Protein AF-A0A8B6GCN6-F1 (afdb_monomer_lite)

Secondary structure (DSSP, 8-state):
-PPPPPHHHHHHHHHHHHIIIIIHHHHHHHHHHHHS-HHHHHHHHHHHHTTTHHHHHS-HHHHHHHTTHHHHGGGG--HHHHHHHHHHHT-SPPPTT-TTSPPPTT--SHHHHHHHHHHHHHHHHT-SSS---HHHHHHHHHHHHHHHHHHHHHH--TTT-HHHHHHHHHH-HHHHHHHHHHHHHHHHHTT---EEE-STTEEEEESSSEEEEE---SSS-----PPP----SS-HHHHHHHHT-

Structure (mmCIF, N/CA/C/O backbone):
data_AF-A0A8B6GCN6-F1
#
_entry.id   AF-A0A8B6GCN6-F1
#
loop_
_atom_site.group_PDB
_atom_site.id
_atom_site.type_symbol
_atom_site.label_atom_id
_atom_site.label_alt_id
_atom_site.label_comp_id
_atom_site.label_asym_id
_atom_site.label_entity_id
_atom_site.label_seq_id
_atom_site.pdbx_PDB_ins_code
_atom_site.Cartn_x
_atom_site.Cartn_y
_atom_site.Cartn_z
_atom_site.occupancy
_atom_site.B_iso_or_equiv
_atom_site.auth_seq_id
_atom_site.auth_comp_id
_atom_site.auth_asym_id
_atom_site.auth_atom_id
_atom_site.pdbx_PDB_model_num
ATOM 1 N N . MET A 1 1 ? 21.445 -24.155 -20.637 1.00 28.67 1 MET A N 1
ATOM 2 C CA . MET A 1 1 ? 21.433 -22.849 -21.327 1.00 28.67 1 MET A CA 1
ATOM 3 C C . MET A 1 1 ? 21.026 -21.795 -20.312 1.00 28.67 1 MET A C 1
ATOM 5 O O . MET A 1 1 ? 19.888 -21.822 -19.859 1.00 28.67 1 MET A O 1
ATOM 9 N N . ALA A 1 2 ? 21.964 -20.959 -19.870 1.00 28.55 2 ALA A N 1
ATOM 10 C CA . ALA A 1 2 ? 21.659 -19.817 -19.014 1.00 28.55 2 ALA A CA 1
ATOM 11 C C . ALA A 1 2 ? 21.097 -18.701 -19.906 1.00 28.55 2 ALA A C 1
ATOM 13 O O . ALA A 1 2 ? 21.747 -18.312 -20.872 1.00 28.55 2 ALA A O 1
ATOM 14 N N . SER A 1 3 ? 19.867 -18.241 -19.653 1.00 33.06 3 SER A N 1
ATOM 15 C CA . SER A 1 3 ? 19.330 -17.088 -20.379 1.00 33.06 3 SER A CA 1
ATOM 16 C C . SER A 1 3 ? 20.019 -15.831 -19.856 1.00 33.06 3 SER A C 1
ATOM 18 O O . SER A 1 3 ? 19.882 -15.504 -18.672 1.00 33.06 3 SER A O 1
ATOM 20 N N . VAL A 1 4 ? 20.745 -15.142 -20.735 1.00 35.03 4 VAL A N 1
ATOM 21 C CA . VAL A 1 4 ? 21.263 -13.799 -20.470 1.00 35.03 4 VAL A CA 1
ATOM 22 C C . VAL A 1 4 ? 20.093 -12.901 -20.083 1.00 35.03 4 VAL A C 1
ATOM 24 O O . VAL A 1 4 ? 19.004 -12.967 -20.649 1.00 35.03 4 VAL A O 1
ATOM 27 N N . VAL A 1 5 ? 20.320 -12.109 -19.053 1.00 42.41 5 VAL A N 1
ATOM 28 C CA . VAL A 1 5 ? 19.309 -11.338 -18.343 1.00 42.41 5 VAL A CA 1
ATOM 29 C C . VAL A 1 5 ? 19.420 -9.919 -18.839 1.00 42.41 5 VAL A C 1
ATOM 31 O O . VAL A 1 5 ? 20.492 -9.326 -18.720 1.00 42.41 5 VAL A O 1
ATOM 34 N N . SER A 1 6 ? 18.347 -9.369 -19.399 1.00 54.16 6 SER A N 1
ATOM 35 C CA . SER A 1 6 ? 18.381 -7.972 -19.816 1.00 54.16 6 SER A CA 1
ATOM 36 C C . SER A 1 6 ? 18.339 -7.066 -18.581 1.00 54.16 6 SER A C 1
ATOM 38 O O . SER A 1 6 ? 17.652 -7.349 -17.596 1.00 54.16 6 SER A O 1
ATOM 40 N N . GLY A 1 7 ? 19.072 -5.951 -18.622 1.00 61.91 7 GLY A N 1
ATOM 41 C CA . GLY A 1 7 ? 19.030 -4.944 -17.554 1.00 61.91 7 GLY A CA 1
ATOM 42 C C . GLY A 1 7 ? 17.628 -4.359 -17.328 1.00 61.91 7 GLY A C 1
ATOM 43 O O . GLY A 1 7 ? 17.344 -3.837 -16.253 1.00 61.91 7 GLY A O 1
ATOM 44 N N . ASP A 1 8 ? 16.734 -4.489 -18.308 1.00 67.25 8 ASP A N 1
ATOM 45 C CA . ASP A 1 8 ? 15.376 -3.947 -18.260 1.00 67.25 8 ASP A CA 1
ATOM 46 C C . ASP A 1 8 ? 14.428 -4.760 -17.365 1.00 67.25 8 ASP A C 1
ATOM 48 O O . ASP A 1 8 ? 13.596 -4.171 -16.668 1.00 67.25 8 ASP A O 1
ATOM 52 N N . GLU A 1 9 ? 14.602 -6.084 -17.284 1.00 69.31 9 GLU A N 1
ATOM 53 C CA . GLU A 1 9 ? 13.807 -6.931 -16.381 1.00 69.31 9 GLU A CA 1
ATOM 54 C C . GLU A 1 9 ? 14.100 -6.637 -14.903 1.00 69.31 9 GLU A C 1
ATOM 56 O O . GLU A 1 9 ? 13.206 -6.691 -14.051 1.00 69.31 9 GLU A O 1
ATOM 61 N N . PHE A 1 10 ? 15.360 -6.318 -14.594 1.00 70.56 10 PHE A N 1
ATOM 62 C CA . PHE A 1 10 ? 15.793 -5.928 -13.253 1.00 70.56 10 PHE A CA 1
ATOM 63 C C . PHE A 1 10 ? 15.237 -4.550 -12.873 1.00 70.56 10 PHE A C 1
ATOM 65 O O . PHE A 1 10 ? 14.605 -4.400 -11.828 1.00 70.56 10 PHE A O 1
ATOM 72 N N . LYS A 1 11 ? 15.370 -3.564 -13.766 1.00 76.12 11 LYS A N 1
ATOM 73 C CA . LYS A 1 11 ? 14.775 -2.225 -13.601 1.00 76.12 11 LYS A CA 1
ATOM 74 C C . LYS A 1 11 ? 13.264 -2.281 -13.372 1.00 76.12 11 LYS A C 1
ATOM 76 O O . LYS A 1 11 ? 12.727 -1.559 -12.529 1.00 76.12 11 LYS A O 1
ATOM 81 N N . GLY A 1 12 ? 12.571 -3.179 -14.076 1.00 81.19 12 GLY A N 1
ATOM 82 C CA . GLY A 1 12 ? 11.148 -3.440 -13.859 1.00 81.19 12 GLY A CA 1
ATOM 83 C C . GLY A 1 12 ? 10.836 -3.872 -12.424 1.00 81.19 12 GLY A C 1
ATOM 84 O O . GLY A 1 12 ? 9.891 -3.360 -11.824 1.00 81.19 12 GLY A O 1
ATOM 85 N N . HIS A 1 13 ? 11.647 -4.764 -11.851 1.00 81.75 13 HIS A N 1
ATOM 86 C CA . HIS A 1 13 ? 11.482 -5.234 -10.471 1.00 81.75 13 HIS A CA 1
ATOM 87 C C . HIS A 1 13 ? 11.775 -4.145 -9.429 1.00 81.75 13 HIS A C 1
ATOM 89 O O . HIS A 1 13 ? 10.997 -4.001 -8.484 1.00 81.75 13 HIS A O 1
ATOM 95 N N . VAL A 1 14 ? 12.819 -3.329 -9.628 1.00 82.75 14 VAL A N 1
ATOM 96 C CA . VAL A 1 14 ? 13.116 -2.171 -8.758 1.00 82.75 14 VAL A CA 1
ATOM 97 C C . VAL A 1 14 ? 11.926 -1.214 -8.732 1.00 82.75 14 VAL A C 1
ATOM 99 O O . VAL A 1 14 ? 11.424 -0.855 -7.669 1.00 82.75 14 VAL A O 1
ATOM 102 N N . SER A 1 15 ? 11.415 -0.874 -9.914 1.00 88.25 15 SER A N 1
ATOM 103 C CA . SER A 1 15 ? 10.265 0.019 -10.065 1.00 88.25 15 SER A CA 1
ATOM 104 C C . SER A 1 15 ? 9.022 -0.535 -9.361 1.00 88.25 15 SER A C 1
ATOM 106 O O . SER A 1 15 ? 8.327 0.186 -8.651 1.00 88.25 15 SER A O 1
ATOM 108 N N . ALA A 1 16 ? 8.746 -1.833 -9.515 1.00 89.56 16 ALA A N 1
ATOM 109 C CA . ALA A 1 16 ? 7.627 -2.478 -8.833 1.00 89.56 16 ALA A CA 1
ATOM 110 C C . ALA A 1 16 ? 7.805 -2.519 -7.304 1.00 89.56 16 ALA A C 1
ATOM 112 O O . ALA A 1 16 ? 6.833 -2.361 -6.567 1.00 89.56 16 ALA A O 1
ATOM 113 N N . SER A 1 17 ? 9.041 -2.671 -6.823 1.00 86.06 17 SER A N 1
ATOM 114 C CA . SER A 1 17 ? 9.368 -2.647 -5.393 1.00 86.06 17 SER A CA 1
ATOM 115 C C . SER A 1 17 ? 9.062 -1.290 -4.763 1.00 86.06 17 SER A C 1
ATOM 117 O O . SER A 1 17 ? 8.409 -1.247 -3.724 1.00 86.06 17 SER A O 1
ATOM 119 N N . ILE A 1 18 ? 9.411 -0.188 -5.434 1.00 87.75 18 ILE A N 1
ATOM 120 C CA . ILE A 1 18 ? 9.052 1.173 -4.997 1.00 87.75 18 ILE A CA 1
ATOM 121 C C . ILE A 1 18 ? 7.531 1.308 -4.829 1.00 87.75 18 ILE A C 1
ATOM 123 O O . ILE A 1 18 ? 7.039 1.828 -3.826 1.00 87.75 18 ILE A O 1
ATOM 127 N N . VAL A 1 19 ? 6.757 0.797 -5.791 1.00 92.69 19 VAL A N 1
ATOM 128 C CA . VAL A 1 19 ? 5.290 0.854 -5.726 1.00 92.69 19 VAL A CA 1
ATOM 129 C C . VAL A 1 19 ? 4.759 0.110 -4.496 1.00 92.69 19 VAL A C 1
ATOM 131 O O . VAL A 1 19 ? 3.956 0.670 -3.752 1.00 92.69 19 VAL A O 1
ATOM 134 N N . VAL A 1 20 ? 5.201 -1.129 -4.253 1.00 90.25 20 VAL A N 1
ATOM 135 C CA . VAL A 1 20 ? 4.649 -1.950 -3.157 1.00 90.25 20 VAL A CA 1
ATOM 136 C C . VAL A 1 20 ? 5.191 -1.585 -1.773 1.00 90.25 20 VAL A C 1
ATOM 138 O O . VAL A 1 20 ? 4.497 -1.828 -0.787 1.00 90.25 20 VAL A O 1
ATOM 141 N N . LEU A 1 21 ? 6.407 -1.039 -1.682 1.00 84.75 21 LEU A N 1
ATOM 142 C CA . LEU A 1 21 ? 7.065 -0.715 -0.412 1.00 84.75 21 LEU A CA 1
ATOM 143 C C . LEU A 1 21 ? 6.851 0.729 0.034 1.00 84.75 21 LEU A C 1
ATOM 145 O O . LEU A 1 21 ? 6.838 0.966 1.238 1.00 84.75 21 LEU A O 1
ATOM 149 N N . ASP A 1 22 ? 6.646 1.666 -0.895 1.00 86.00 22 ASP A N 1
ATOM 150 C CA . ASP A 1 22 ? 6.464 3.081 -0.559 1.00 86.00 22 ASP A CA 1
ATOM 151 C C . ASP A 1 22 ? 5.056 3.570 -0.885 1.00 86.00 22 ASP A C 1
ATOM 153 O O . ASP A 1 22 ? 4.349 4.069 -0.006 1.00 86.00 22 ASP A O 1
ATOM 157 N N . ILE A 1 23 ? 4.619 3.403 -2.137 1.00 92.88 23 ILE A N 1
ATOM 158 C CA . ILE A 1 23 ? 3.380 4.031 -2.615 1.00 92.88 23 ILE A CA 1
ATOM 159 C C . ILE A 1 23 ? 2.144 3.335 -2.031 1.00 92.88 23 ILE A C 1
ATOM 161 O O . ILE A 1 23 ? 1.248 4.001 -1.523 1.00 92.88 23 ILE A O 1
ATOM 165 N N . TYR A 1 24 ? 2.076 2.004 -2.047 1.00 94.75 24 TYR A N 1
ATOM 166 C CA . TYR A 1 24 ? 0.918 1.270 -1.521 1.00 94.75 24 TYR A CA 1
ATOM 167 C C . TYR A 1 24 ? 0.665 1.465 -0.022 1.00 94.75 24 TYR A C 1
ATOM 169 O O . TYR A 1 24 ? -0.485 1.739 0.333 1.00 94.75 24 TYR A O 1
ATOM 177 N N . PRO A 1 25 ? 1.667 1.367 0.877 1.00 91.75 25 PRO A N 1
ATOM 178 C CA . PRO A 1 25 ? 1.440 1.709 2.274 1.00 91.75 25 PRO A CA 1
ATOM 179 C C . PRO A 1 25 ? 0.932 3.142 2.423 1.00 91.75 25 PRO A C 1
ATOM 181 O O . PRO A 1 25 ? 0.043 3.376 3.231 1.00 91.75 25 PRO A O 1
ATOM 184 N N . GLU A 1 26 ? 1.446 4.096 1.643 1.00 92.38 26 GLU A N 1
ATOM 185 C CA . GLU A 1 26 ? 0.969 5.480 1.680 1.00 92.38 26 GLU A CA 1
ATOM 186 C C . GLU A 1 26 ? -0.505 5.597 1.275 1.00 92.38 26 GLU A C 1
ATOM 188 O O . GLU A 1 26 ? -1.281 6.186 2.023 1.00 92.38 26 GLU A O 1
ATOM 193 N N . ILE A 1 27 ? -0.918 4.949 0.180 1.00 93.88 27 ILE A N 1
ATOM 194 C CA . ILE A 1 27 ? -2.330 4.879 -0.226 1.00 93.88 27 ILE A CA 1
ATOM 195 C C . ILE A 1 27 ? -3.196 4.332 0.916 1.00 93.88 27 ILE A C 1
ATOM 197 O O . ILE A 1 27 ? -4.206 4.937 1.273 1.00 93.88 27 ILE A O 1
ATOM 201 N N . MET A 1 28 ? -2.798 3.207 1.520 1.00 94.19 28 MET A N 1
ATOM 202 C CA . MET A 1 28 ? -3.554 2.591 2.614 1.00 94.19 28 MET A CA 1
ATOM 203 C C . MET A 1 28 ? -3.619 3.499 3.846 1.00 94.19 28 MET A C 1
ATOM 205 O O . MET A 1 28 ? -4.669 3.588 4.476 1.00 94.19 28 MET A O 1
ATOM 209 N N . ARG A 1 29 ? -2.528 4.193 4.194 1.00 93.12 29 ARG A N 1
ATOM 210 C CA . ARG A 1 29 ? -2.499 5.138 5.321 1.00 93.12 29 ARG A CA 1
ATOM 211 C C . ARG A 1 29 ? -3.448 6.304 5.098 1.00 93.12 29 ARG A C 1
ATOM 213 O O . ARG A 1 29 ? -4.214 6.610 6.003 1.00 93.12 29 ARG A O 1
ATOM 220 N N . GLU A 1 30 ? -3.400 6.932 3.926 1.00 91.38 30 GLU A N 1
ATOM 221 C CA . GLU A 1 30 ? -4.261 8.073 3.586 1.00 91.38 30 GLU A CA 1
ATOM 222 C C . GLU A 1 30 ? -5.738 7.661 3.563 1.00 91.38 30 GLU A C 1
ATOM 224 O O . GLU A 1 30 ? -6.585 8.340 4.141 1.00 91.38 30 GLU A O 1
ATOM 229 N N . MET A 1 31 ? -6.040 6.496 2.983 1.00 90.81 31 MET A N 1
ATOM 230 C CA . MET A 1 31 ? -7.391 5.938 2.959 1.00 90.81 31 MET A CA 1
ATOM 231 C C . MET A 1 31 ? -7.928 5.695 4.379 1.00 90.81 31 MET A C 1
ATOM 233 O O . MET A 1 31 ? -8.985 6.211 4.733 1.00 90.81 31 MET A O 1
ATOM 237 N N . ILE A 1 32 ? -7.175 4.984 5.233 1.00 91.62 32 ILE A N 1
ATOM 238 C CA . ILE A 1 32 ? -7.594 4.760 6.626 1.00 91.62 32 ILE A CA 1
ATOM 239 C C . ILE A 1 32 ? -7.702 6.093 7.368 1.00 91.62 32 ILE A C 1
ATOM 241 O O . ILE A 1 32 ? -8.638 6.278 8.130 1.00 91.62 32 ILE A O 1
ATOM 245 N N . HIS A 1 33 ? -6.761 7.019 7.181 1.00 90.62 33 HIS A N 1
ATOM 246 C CA . HIS A 1 33 ? -6.750 8.289 7.902 1.00 90.62 33 HIS A CA 1
ATOM 247 C C . HIS A 1 33 ? -7.989 9.144 7.613 1.00 90.62 33 HIS A C 1
ATOM 249 O O . HIS A 1 33 ? -8.511 9.776 8.533 1.00 90.62 33 HIS A O 1
ATOM 255 N N . ASN A 1 34 ? -8.472 9.140 6.369 1.00 87.06 34 ASN A N 1
ATOM 256 C CA . ASN A 1 34 ? -9.664 9.886 5.975 1.00 87.06 34 ASN A CA 1
ATOM 257 C C . ASN A 1 34 ? -10.946 9.382 6.644 1.00 87.06 34 ASN A C 1
ATOM 259 O O . ASN A 1 34 ? -11.793 10.190 7.018 1.00 87.06 34 ASN A O 1
ATOM 263 N N . GLU A 1 35 ? -11.088 8.070 6.813 1.00 86.81 35 GLU A N 1
ATOM 264 C CA . GLU A 1 35 ? -12.299 7.475 7.391 1.00 86.81 35 GLU A CA 1
ATOM 265 C C . GLU A 1 35 ? -12.180 7.234 8.906 1.00 86.81 35 GLU A C 1
ATOM 267 O O . GLU A 1 35 ? -13.135 7.407 9.666 1.00 86.81 35 GLU A O 1
ATOM 272 N N . PHE A 1 36 ? -10.983 6.875 9.369 1.00 90.62 36 PHE A N 1
ATOM 273 C CA . PHE A 1 36 ? -10.680 6.451 10.732 1.00 90.62 36 PHE A CA 1
ATOM 274 C C . PHE A 1 36 ? -9.416 7.152 11.246 1.00 90.62 36 PHE A C 1
ATOM 276 O O . PHE A 1 36 ? -8.300 6.641 11.108 1.00 90.62 36 PHE A O 1
ATOM 283 N N . PRO A 1 37 ? -9.556 8.297 11.935 1.00 90.81 37 PRO A N 1
ATOM 284 C CA . PRO A 1 37 ? -8.427 8.953 12.584 1.00 90.81 37 PRO A CA 1
ATOM 285 C C . PRO A 1 37 ? -7.716 8.009 13.577 1.00 90.81 37 PRO A C 1
ATOM 287 O O . PRO A 1 37 ? -8.392 7.204 14.228 1.00 90.81 37 PRO A O 1
ATOM 290 N N . PRO A 1 38 ? -6.387 8.126 13.785 1.00 92.19 38 PRO A N 1
ATOM 291 C CA . PRO A 1 38 ? -5.618 7.201 14.632 1.00 92.19 38 PRO A CA 1
ATOM 292 C C . PRO A 1 38 ? -6.208 6.970 16.032 1.00 92.19 38 PRO A C 1
ATOM 294 O O . PRO A 1 38 ? -6.251 5.841 16.521 1.00 92.19 38 PRO A O 1
ATOM 297 N N . LYS A 1 39 ? -6.758 8.020 16.656 1.00 89.88 39 LYS A N 1
ATOM 298 C CA . LYS A 1 39 ? -7.421 7.934 17.970 1.00 89.88 39 LYS A CA 1
ATOM 299 C C . LYS A 1 39 ? -8.654 7.028 17.967 1.00 89.88 39 LYS A C 1
ATOM 301 O O . LYS A 1 39 ? -8.920 6.365 18.967 1.00 89.88 39 LYS A O 1
ATOM 306 N N . SER A 1 40 ? -9.404 6.988 16.868 1.00 90.81 40 SER A N 1
ATOM 307 C CA . SER A 1 40 ? -10.565 6.105 16.720 1.00 90.81 40 SER A CA 1
ATOM 308 C C . SER A 1 40 ? -10.127 4.645 16.641 1.00 90.81 40 SER A C 1
ATOM 310 O O . SER A 1 40 ? -10.682 3.803 17.346 1.00 90.81 40 SER A O 1
ATOM 312 N N . VAL A 1 41 ? -9.079 4.350 15.866 1.00 89.56 41 VAL A N 1
ATOM 313 C CA . VAL A 1 41 ? -8.527 2.989 15.759 1.00 89.56 41 VAL A CA 1
ATOM 314 C C . VAL A 1 41 ? -7.915 2.527 17.079 1.00 89.56 41 VAL A C 1
ATOM 316 O O . VAL A 1 41 ? -8.146 1.395 17.491 1.00 89.56 41 VAL A O 1
ATOM 319 N N . LEU A 1 42 ? -7.227 3.407 17.809 1.00 88.19 42 LEU A N 1
ATOM 320 C CA . LEU A 1 42 ? -6.720 3.097 19.149 1.00 88.19 42 LEU A CA 1
ATOM 321 C C . LEU A 1 42 ? -7.825 2.702 20.131 1.00 88.19 42 LEU A C 1
ATOM 323 O O . LEU A 1 42 ? -7.656 1.739 20.876 1.00 88.19 42 LEU A O 1
ATOM 327 N N . ARG A 1 43 ? -8.973 3.387 20.109 1.00 88.44 43 ARG A N 1
ATOM 328 C CA . ARG A 1 43 ? -10.126 3.001 20.938 1.00 88.44 43 ARG A CA 1
ATOM 329 C C . ARG A 1 43 ? -10.662 1.621 20.558 1.00 88.44 43 ARG A C 1
ATOM 331 O O . ARG A 1 43 ? -10.978 0.832 21.445 1.00 88.44 43 ARG A O 1
ATOM 338 N N . LEU A 1 44 ? -10.732 1.305 19.260 1.00 87.94 44 LEU A N 1
ATOM 339 C CA . LEU A 1 44 ? -11.102 -0.039 18.801 1.00 87.94 44 LEU A CA 1
ATOM 340 C C . LEU A 1 44 ? -10.110 -1.083 19.331 1.00 87.94 44 LEU A C 1
ATOM 342 O O . LEU A 1 44 ? -10.528 -2.089 19.899 1.00 87.94 44 LEU A O 1
ATOM 346 N N . ILE A 1 45 ? -8.806 -0.821 19.227 1.00 85.69 45 ILE A N 1
ATOM 347 C CA . ILE A 1 45 ? -7.762 -1.714 19.745 1.00 85.69 45 ILE A CA 1
ATOM 348 C C . ILE A 1 45 ? -7.938 -1.948 21.245 1.00 85.69 45 ILE A C 1
ATOM 350 O O . ILE A 1 45 ? -7.997 -3.102 21.659 1.00 85.69 45 ILE A O 1
ATOM 354 N N . GLN A 1 46 ? -8.100 -0.890 22.042 1.00 84.00 46 GLN A N 1
ATOM 355 C CA . GLN A 1 46 ? -8.290 -0.989 23.494 1.00 84.00 46 GLN A CA 1
ATOM 356 C C . GLN A 1 46 ? -9.503 -1.859 23.853 1.00 84.00 46 GLN A C 1
ATOM 358 O O . GLN A 1 46 ? -9.402 -2.744 24.702 1.00 84.00 46 GLN A O 1
ATOM 363 N N . ASN A 1 47 ? -10.625 -1.692 23.147 1.00 80.31 47 ASN A N 1
ATOM 364 C CA . ASN A 1 47 ? -11.820 -2.516 23.349 1.00 80.31 47 ASN A CA 1
ATOM 365 C C . ASN A 1 47 ? -11.579 -4.006 23.021 1.00 80.31 47 ASN A C 1
ATOM 367 O O . ASN A 1 47 ? -12.167 -4.890 23.646 1.00 80.31 47 ASN A O 1
ATOM 371 N N . HIS A 1 48 ? -10.705 -4.310 22.056 1.00 76.38 48 HIS A N 1
ATOM 372 C CA . HIS A 1 48 ? -10.347 -5.682 21.678 1.00 76.38 48 HIS A CA 1
ATOM 373 C C . HIS A 1 48 ? -9.215 -6.291 22.523 1.00 76.38 48 HIS A C 1
ATOM 375 O O . HIS A 1 48 ? -9.167 -7.515 22.681 1.00 76.38 48 HIS A O 1
ATOM 381 N N . GLU A 1 49 ? -8.317 -5.477 23.080 1.00 70.94 49 GLU A N 1
ATOM 382 C CA . GLU A 1 49 ? -7.257 -5.912 23.997 1.00 70.94 49 GLU A CA 1
ATOM 383 C C . GLU A 1 49 ? -7.827 -6.481 25.293 1.00 70.94 49 GLU A C 1
ATOM 385 O O . GLU A 1 49 ? -7.365 -7.529 25.747 1.00 70.94 49 GLU A O 1
ATOM 390 N N . VAL A 1 50 ? -8.901 -5.876 25.813 1.00 62.47 50 VAL A N 1
ATOM 391 C CA . VAL A 1 50 ? -9.661 -6.399 26.964 1.00 62.47 50 VAL A CA 1
ATOM 392 C C . VAL A 1 50 ? -10.131 -7.840 26.716 1.00 62.47 50 VAL A C 1
ATOM 394 O O . VAL A 1 50 ? -10.158 -8.656 27.633 1.00 62.47 50 VAL A O 1
ATOM 397 N N . ASN A 1 51 ? -10.404 -8.193 25.457 1.00 60.47 51 ASN A N 1
ATOM 398 C CA . ASN A 1 51 ? -10.855 -9.524 25.053 1.00 60.47 51 ASN A CA 1
ATOM 399 C C . ASN A 1 51 ? -9.709 -10.478 24.650 1.00 60.47 51 ASN A C 1
ATOM 401 O O . ASN A 1 51 ? -9.975 -11.567 24.145 1.00 60.47 51 ASN A O 1
ATOM 405 N N . GLN A 1 52 ? -8.437 -10.081 24.806 1.00 73.12 52 GLN A N 1
ATOM 406 C CA . GLN A 1 52 ? -7.214 -10.812 24.403 1.00 73.12 52 GLN A CA 1
ATOM 407 C C . GLN A 1 52 ? -7.131 -11.249 22.927 1.00 73.12 52 GLN A C 1
ATOM 409 O O . GLN A 1 52 ? -6.164 -11.891 22.508 1.00 73.12 52 GLN A O 1
ATOM 414 N N . THR A 1 53 ? -8.118 -10.905 22.107 1.00 72.88 53 THR A N 1
ATOM 415 C CA . THR A 1 53 ? -8.191 -11.308 20.699 1.00 72.88 53 THR A CA 1
ATOM 416 C C . THR A 1 53 ? -7.141 -10.571 19.863 1.00 72.88 53 THR A C 1
ATOM 418 O O . THR A 1 53 ? -6.509 -11.179 19.003 1.00 72.88 53 THR A O 1
ATOM 421 N N . PHE A 1 54 ? -6.841 -9.314 20.209 1.00 74.81 54 PHE A N 1
ATOM 422 C CA . PHE A 1 54 ? -5.764 -8.525 19.602 1.00 74.81 54 PHE A CA 1
ATOM 423 C C . PHE A 1 54 ? -4.374 -9.158 19.796 1.00 74.81 54 PHE A C 1
ATOM 425 O O . PHE A 1 54 ? -3.613 -9.325 18.843 1.00 74.81 54 PHE A O 1
ATOM 432 N N . VAL A 1 55 ? -4.052 -9.596 21.018 1.00 73.69 55 VAL A N 1
ATOM 433 C CA . VAL A 1 55 ? -2.733 -10.169 21.349 1.00 73.69 55 VAL A CA 1
ATOM 434 C C . VAL A 1 55 ? -2.438 -11.433 20.536 1.00 73.69 55 VAL A C 1
ATOM 436 O O . VAL A 1 55 ? -1.283 -11.681 20.188 1.00 73.69 55 VAL A O 1
ATOM 439 N N . LYS A 1 56 ? -3.477 -12.209 20.201 1.00 80.88 56 LYS A N 1
ATOM 440 C CA . LYS A 1 56 ? -3.359 -13.440 19.407 1.00 80.88 56 LYS A CA 1
ATOM 441 C C . LYS A 1 56 ? -3.135 -13.185 17.913 1.00 80.88 56 LYS A C 1
ATOM 443 O O . LYS A 1 56 ? -2.572 -14.047 17.249 1.00 80.88 56 LYS A O 1
ATOM 448 N N . GLN A 1 57 ? -3.569 -12.040 17.386 1.00 85.44 57 GLN A N 1
ATOM 449 C CA . GLN A 1 57 ? -3.558 -11.764 15.941 1.00 85.44 57 GLN A CA 1
ATOM 450 C C . GLN A 1 57 ? -2.340 -10.960 15.473 1.00 85.44 57 GLN A C 1
ATOM 452 O O . GLN A 1 57 ? -1.909 -11.088 14.325 1.00 85.44 57 GLN A O 1
ATOM 457 N N . PHE A 1 58 ? -1.761 -10.152 16.361 1.00 86.69 58 PHE A N 1
ATOM 458 C CA . PHE A 1 58 ? -0.626 -9.287 16.046 1.00 86.69 58 PHE A CA 1
ATOM 459 C C . PHE A 1 58 ? 0.643 -9.776 16.740 1.00 86.69 58 PHE A C 1
ATOM 461 O O . PHE A 1 58 ? 0.634 -10.089 17.928 1.00 86.69 58 PHE A O 1
ATOM 468 N N . THR A 1 59 ? 1.759 -9.806 16.017 1.00 87.12 59 THR A N 1
ATOM 469 C CA . THR A 1 59 ? 3.084 -10.151 16.551 1.00 87.12 59 THR A CA 1
ATOM 470 C C . THR A 1 59 ? 3.585 -9.092 17.546 1.00 87.12 59 THR A C 1
ATOM 472 O O . THR A 1 59 ? 3.148 -7.941 17.499 1.00 87.12 59 THR A O 1
ATOM 475 N N . PRO A 1 60 ? 4.568 -9.403 18.417 1.00 86.25 60 PRO A N 1
ATOM 476 C CA . PRO A 1 60 ? 5.159 -8.403 19.312 1.00 86.25 60 PRO A CA 1
ATOM 477 C C . PRO A 1 60 ? 5.740 -7.179 18.587 1.00 86.25 60 PRO A C 1
ATOM 479 O O . PRO A 1 60 ? 5.759 -6.081 19.139 1.00 86.25 60 PRO A O 1
ATOM 482 N N . LYS A 1 61 ? 6.231 -7.352 17.352 1.00 83.44 61 LYS A N 1
ATOM 483 C CA . LYS A 1 61 ? 6.702 -6.242 16.514 1.00 83.44 61 LYS A CA 1
ATOM 484 C C . LYS A 1 61 ? 5.531 -5.361 16.076 1.00 83.44 61 LYS A C 1
ATOM 486 O O . LYS A 1 61 ? 5.579 -4.161 16.307 1.00 83.44 61 LYS A O 1
ATOM 491 N N . GLU A 1 62 ? 4.475 -5.950 15.522 1.00 85.94 62 GLU A N 1
ATOM 492 C CA . GLU A 1 62 ? 3.281 -5.216 15.077 1.00 85.94 62 GLU A CA 1
ATOM 493 C C . GLU A 1 62 ? 2.600 -4.480 16.228 1.00 85.94 62 GLU A C 1
ATOM 495 O O . GLU A 1 62 ? 2.278 -3.308 16.088 1.00 85.94 62 GLU A O 1
ATOM 500 N N . ARG A 1 63 ? 2.478 -5.107 17.403 1.00 88.50 63 ARG A N 1
ATOM 501 C CA . ARG A 1 63 ? 1.919 -4.443 18.590 1.00 88.50 63 ARG A CA 1
ATOM 502 C C . ARG A 1 63 ? 2.723 -3.209 19.005 1.00 88.50 63 ARG A C 1
ATOM 504 O O . ARG A 1 63 ? 2.127 -2.202 19.361 1.00 88.50 63 ARG A O 1
ATOM 511 N N . ARG A 1 64 ? 4.058 -3.256 18.903 1.00 86.38 64 ARG A N 1
ATOM 512 C CA . ARG A 1 64 ? 4.928 -2.091 19.159 1.00 86.38 64 ARG A CA 1
ATOM 513 C C . ARG A 1 64 ? 4.778 -0.982 18.117 1.00 86.38 64 ARG A C 1
ATOM 515 O O . ARG A 1 64 ? 4.968 0.180 18.453 1.00 86.38 64 ARG A O 1
ATOM 522 N N . MET A 1 65 ? 4.477 -1.323 16.864 1.00 84.88 65 MET A N 1
ATOM 523 C CA . MET A 1 65 ? 4.179 -0.321 15.833 1.00 84.88 65 MET A CA 1
ATOM 524 C C . MET A 1 65 ? 2.812 0.320 16.105 1.00 84.88 65 MET A C 1
ATOM 526 O O . MET A 1 65 ? 2.690 1.538 16.151 1.00 84.88 65 MET A O 1
ATOM 530 N N . ILE A 1 66 ? 1.805 -0.503 16.406 1.00 87.31 66 ILE A N 1
ATOM 531 C CA . ILE A 1 66 ? 0.437 -0.066 16.706 1.00 87.31 66 ILE A CA 1
ATOM 532 C C . ILE A 1 66 ? 0.370 0.798 17.974 1.00 87.31 66 ILE A C 1
ATOM 534 O O . ILE A 1 66 ? -0.367 1.781 18.005 1.00 87.31 66 ILE A O 1
ATOM 538 N N . SER A 1 67 ? 1.175 0.509 19.002 1.00 85.25 67 SER A N 1
ATOM 539 C CA . SER A 1 67 ? 1.208 1.319 20.229 1.00 85.25 67 SER A CA 1
ATOM 540 C C . SER A 1 67 ? 1.657 2.768 20.004 1.00 85.25 67 SER A C 1
ATOM 542 O O . SER A 1 67 ? 1.452 3.604 20.876 1.00 85.25 67 SER A O 1
ATOM 544 N N . LYS A 1 68 ? 2.267 3.074 18.852 1.00 87.31 68 LYS A N 1
ATOM 545 C CA . LYS A 1 68 ? 2.705 4.424 18.477 1.00 87.31 68 LYS A CA 1
ATOM 546 C C . LYS A 1 68 ? 1.702 5.189 17.613 1.00 87.31 68 LYS A C 1
ATOM 548 O O . LYS A 1 68 ? 1.997 6.304 17.196 1.00 87.31 68 LYS A O 1
ATOM 553 N N . LEU A 1 69 ? 0.515 4.636 17.352 1.00 87.81 69 LEU A N 1
ATOM 554 C CA . LEU A 1 69 ? -0.510 5.320 16.553 1.00 87.81 69 LEU A CA 1
ATOM 555 C C . LEU A 1 69 ? -0.873 6.712 17.103 1.00 87.81 69 LEU A C 1
ATOM 557 O O . LEU A 1 69 ? -1.241 7.584 16.323 1.00 87.81 69 LEU A O 1
ATOM 561 N N . ASP A 1 70 ? -0.775 6.935 18.420 1.00 84.06 70 ASP A N 1
ATOM 562 C CA . ASP A 1 70 ? -1.123 8.227 19.034 1.00 84.06 70 ASP A CA 1
ATOM 563 C C . ASP A 1 70 ? -0.057 9.301 18.769 1.00 84.06 70 ASP A C 1
ATOM 565 O O . ASP A 1 70 ? -0.390 10.471 18.598 1.00 84.06 70 ASP A O 1
ATOM 569 N N . SER A 1 71 ? 1.220 8.903 18.699 1.00 87.06 71 SER A N 1
ATOM 570 C CA . SER A 1 71 ? 2.348 9.811 18.465 1.00 87.06 71 SER A CA 1
ATOM 571 C C . SER A 1 71 ? 2.652 10.008 16.984 1.00 87.06 71 SER A C 1
ATOM 573 O O . SER A 1 71 ? 2.8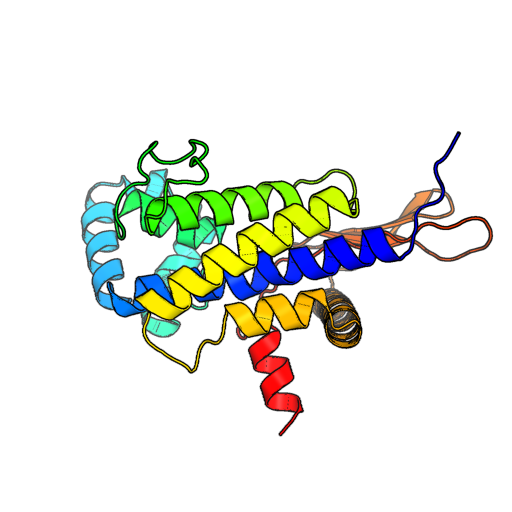31 11.136 16.533 1.00 87.06 71 SER A O 1
ATOM 575 N N . ASP A 1 72 ? 2.717 8.913 16.227 1.00 84.81 72 ASP A N 1
ATOM 576 C CA . ASP A 1 72 ? 3.249 8.894 14.862 1.00 84.81 72 ASP A CA 1
ATOM 577 C C . ASP A 1 72 ? 2.152 8.674 13.804 1.00 84.81 72 ASP A C 1
ATOM 579 O O . ASP A 1 72 ? 2.433 8.653 12.601 1.00 84.81 72 ASP A O 1
ATOM 583 N N . GLY A 1 73 ? 0.890 8.515 14.222 1.00 89.69 73 GLY A N 1
ATOM 584 C CA . GLY A 1 73 ? -0.201 8.131 13.328 1.00 89.69 73 GLY A CA 1
ATOM 585 C C . GLY A 1 73 ? 0.086 6.792 12.646 1.00 89.69 73 GLY A C 1
ATOM 586 O O . GLY A 1 73 ? 0.758 5.922 13.196 1.00 89.69 73 GLY A O 1
ATOM 587 N N . TYR A 1 74 ? -0.381 6.626 11.408 1.00 90.00 74 TYR A N 1
ATOM 588 C CA . TYR A 1 74 ? -0.154 5.397 10.636 1.00 90.00 74 TYR A CA 1
ATOM 589 C C . TYR A 1 74 ? 1.236 5.301 9.982 1.00 90.00 74 TYR A C 1
ATOM 591 O O . TYR A 1 74 ? 1.510 4.322 9.286 1.00 90.00 74 TYR A O 1
ATOM 599 N N . ASN A 1 75 ? 2.113 6.296 10.168 1.00 86.62 75 ASN A N 1
ATOM 600 C CA . ASN A 1 75 ? 3.379 6.398 9.430 1.00 86.62 75 ASN A CA 1
ATOM 601 C C . ASN A 1 75 ? 4.331 5.219 9.698 1.00 86.62 75 ASN A C 1
ATOM 603 O O . ASN A 1 75 ? 5.009 4.773 8.777 1.00 86.62 75 ASN A O 1
ATOM 607 N N . ASP A 1 76 ? 4.333 4.684 10.921 1.00 84.12 76 ASP A N 1
ATOM 608 C CA . ASP A 1 76 ? 5.202 3.572 11.337 1.00 84.12 76 ASP A CA 1
ATOM 609 C C . ASP A 1 76 ? 4.647 2.184 10.947 1.00 84.12 76 ASP A C 1
ATOM 611 O O . ASP A 1 76 ? 5.315 1.172 11.167 1.00 84.12 76 ASP A O 1
ATOM 615 N N . LEU A 1 77 ? 3.431 2.098 10.390 1.00 85.69 77 LEU A N 1
ATOM 616 C CA . LEU A 1 77 ? 2.838 0.819 9.991 1.00 85.69 77 LEU A CA 1
ATOM 617 C C . LEU A 1 77 ? 3.262 0.447 8.565 1.00 85.69 77 LEU A C 1
ATOM 619 O O . LEU A 1 77 ? 3.033 1.214 7.629 1.00 85.69 77 LEU A O 1
ATOM 623 N N . ASP A 1 78 ? 3.849 -0.739 8.392 1.00 83.19 78 ASP A N 1
ATOM 624 C CA . ASP A 1 78 ? 4.135 -1.321 7.075 1.00 83.19 78 ASP A CA 1
ATOM 625 C C . ASP A 1 78 ? 2.869 -1.908 6.418 1.00 83.19 78 ASP A C 1
ATOM 627 O O . ASP A 1 78 ? 1.829 -2.062 7.063 1.00 83.19 78 ASP A O 1
ATOM 631 N N . LEU A 1 79 ? 2.933 -2.229 5.119 1.00 87.81 79 LEU A N 1
ATOM 632 C CA . LEU A 1 79 ? 1.781 -2.750 4.367 1.00 87.81 79 LEU A CA 1
ATOM 633 C C . LEU A 1 79 ? 1.164 -4.011 5.005 1.00 87.81 79 LEU A C 1
ATOM 635 O O . LEU A 1 79 ? -0.060 -4.043 5.158 1.00 87.81 79 LEU A O 1
ATOM 639 N N . PRO A 1 80 ? 1.940 -5.029 5.435 1.00 87.19 80 PRO A N 1
ATOM 640 C CA . PRO A 1 80 ? 1.379 -6.180 6.141 1.00 87.19 80 PRO A CA 1
ATOM 641 C C . PRO A 1 80 ? 0.641 -5.804 7.432 1.00 87.19 80 PRO A C 1
ATOM 643 O O . PRO A 1 80 ? -0.441 -6.340 7.695 1.00 87.19 80 PRO A O 1
ATOM 646 N N . CYS A 1 81 ? 1.189 -4.882 8.231 1.00 89.19 81 CYS A N 1
ATOM 647 C CA . CYS A 1 81 ? 0.545 -4.423 9.456 1.00 89.19 81 CYS A CA 1
ATOM 648 C C . CYS A 1 81 ? -0.730 -3.621 9.158 1.00 89.19 81 CYS A C 1
ATOM 650 O O . CYS A 1 81 ? -1.770 -3.913 9.752 1.00 89.19 81 CYS A O 1
ATOM 652 N N . LEU A 1 82 ? -0.690 -2.694 8.192 1.00 92.88 82 LEU A N 1
ATOM 653 C CA . LEU A 1 82 ? -1.855 -1.930 7.723 1.00 92.88 82 LEU A CA 1
ATOM 654 C C . LEU A 1 82 ? -2.976 -2.861 7.251 1.00 92.88 82 LEU A C 1
ATOM 656 O O . LEU A 1 82 ? -4.115 -2.728 7.696 1.00 92.88 82 LEU A O 1
ATOM 660 N N . TYR A 1 83 ? -2.647 -3.853 6.420 1.00 94.00 83 TYR A N 1
ATOM 661 C CA . TYR A 1 83 ? -3.596 -4.857 5.938 1.00 94.00 83 TYR A CA 1
ATOM 662 C C . TYR A 1 83 ? -4.260 -5.624 7.090 1.00 94.00 83 TYR A C 1
ATOM 664 O O . TYR A 1 83 ? -5.482 -5.787 7.111 1.00 94.00 83 TYR A O 1
ATOM 672 N N . LYS A 1 84 ? -3.480 -6.067 8.086 1.00 92.19 84 LYS A N 1
ATOM 673 C CA . LYS A 1 84 ? -4.026 -6.755 9.265 1.00 92.19 84 LYS A CA 1
ATOM 674 C C . LYS A 1 84 ? -4.935 -5.854 10.094 1.00 92.19 84 LYS A C 1
ATOM 676 O O . LYS A 1 84 ? -5.994 -6.316 10.507 1.00 92.19 84 LYS A O 1
ATOM 681 N N . VAL A 1 85 ? -4.541 -4.602 10.336 1.00 92.25 85 VAL A N 1
ATOM 682 C CA . VAL A 1 85 ? -5.348 -3.627 11.089 1.00 92.25 85 VAL A CA 1
ATOM 683 C C . VAL A 1 85 ? -6.685 -3.396 10.387 1.00 92.25 85 VAL A C 1
ATOM 685 O O . VAL A 1 85 ? -7.731 -3.581 11.006 1.00 92.25 85 VAL A O 1
ATOM 688 N N . ILE A 1 86 ? -6.656 -3.098 9.087 1.00 93.94 86 ILE A N 1
ATOM 689 C CA . ILE A 1 86 ? -7.852 -2.927 8.254 1.00 93.94 86 ILE A CA 1
ATOM 690 C C . ILE A 1 86 ? -8.784 -4.130 8.360 1.00 93.94 86 ILE A C 1
ATOM 692 O O . ILE A 1 86 ? -9.962 -3.981 8.683 1.00 93.94 86 ILE A O 1
ATOM 696 N N . ARG A 1 87 ? -8.252 -5.328 8.101 1.00 93.31 87 ARG A N 1
ATOM 697 C CA . ARG A 1 87 ? -9.043 -6.555 8.058 1.00 93.31 87 ARG A CA 1
ATOM 698 C C . ARG A 1 87 ? -9.637 -6.888 9.419 1.00 93.31 87 ARG A C 1
ATOM 700 O O . ARG A 1 87 ? -10.782 -7.313 9.499 1.00 93.31 87 ARG A O 1
ATOM 707 N N . TYR A 1 88 ? -8.844 -6.752 10.476 1.00 91.12 88 TYR A N 1
ATOM 708 C CA . TYR A 1 88 ? -9.239 -7.177 11.811 1.00 91.12 88 TYR A CA 1
ATOM 709 C C . TYR A 1 88 ? -10.299 -6.255 12.419 1.00 91.12 88 TYR A C 1
ATOM 711 O O . TYR A 1 88 ? -11.272 -6.731 13.000 1.00 91.12 88 TYR A O 1
ATOM 719 N N . PHE A 1 89 ? -10.139 -4.943 12.243 1.00 90.19 89 PHE A N 1
ATOM 720 C CA . PHE A 1 89 ? -11.078 -3.949 12.762 1.00 90.19 89 PHE A CA 1
ATOM 721 C C . PHE A 1 89 ? -12.175 -3.563 11.763 1.00 90.19 89 PHE A C 1
ATOM 723 O O . PHE A 1 89 ? -12.988 -2.704 12.080 1.00 90.19 89 PHE A O 1
ATOM 730 N N . HIS A 1 90 ? -12.223 -4.213 10.594 1.00 91.00 90 HIS A N 1
ATOM 731 C CA . HIS A 1 90 ? -13.197 -3.949 9.530 1.00 91.00 90 HIS A CA 1
ATOM 732 C C . HIS A 1 90 ? -13.262 -2.461 9.153 1.00 91.00 90 HIS A C 1
ATOM 734 O O . HIS A 1 90 ? -14.341 -1.900 8.988 1.00 91.00 90 HIS A O 1
ATOM 740 N N . LEU A 1 91 ? -12.090 -1.825 9.040 1.00 92.50 91 LEU A N 1
ATOM 741 C CA . LEU A 1 91 ? -11.984 -0.383 8.780 1.00 92.50 91 LEU A CA 1
ATOM 742 C C . LEU A 1 91 ? -12.392 0.002 7.359 1.00 92.50 91 LEU A C 1
ATOM 744 O O . LEU A 1 91 ? -12.508 1.171 7.065 1.00 92.50 91 LEU A O 1
ATOM 748 N N . ILE A 1 92 ? -12.566 -0.956 6.463 1.00 92.50 92 ILE A N 1
ATOM 749 C CA . ILE A 1 92 ? -13.088 -0.712 5.121 1.00 92.50 92 ILE A CA 1
ATOM 750 C C . ILE A 1 92 ? -13.985 -1.876 4.711 1.00 92.50 92 ILE A C 1
ATOM 752 O O . ILE A 1 92 ? -13.893 -2.961 5.311 1.00 92.50 92 ILE A O 1
ATOM 756 N N . PRO A 1 93 ? -14.843 -1.690 3.690 1.00 93.31 93 PRO A N 1
ATOM 757 C CA . PRO A 1 93 ? -15.694 -2.751 3.184 1.00 93.31 93 PRO A CA 1
ATOM 758 C C . PRO A 1 93 ? -14.897 -4.017 2.871 1.00 93.31 93 PRO A C 1
ATOM 760 O O . PRO A 1 93 ? -13.815 -3.982 2.284 1.00 93.31 93 PRO A O 1
ATOM 763 N N . THR A 1 94 ? -15.453 -5.161 3.267 1.00 94.94 94 THR A N 1
ATOM 764 C CA . THR A 1 94 ? -14.856 -6.458 2.937 1.00 94.94 94 THR A CA 1
ATOM 765 C C . THR A 1 94 ? -14.826 -6.623 1.409 1.00 94.94 94 THR A C 1
ATOM 767 O O . THR A 1 94 ? -15.833 -6.310 0.767 1.00 94.94 94 THR A O 1
ATOM 770 N N . PRO A 1 95 ? -13.718 -7.127 0.822 1.00 96.56 95 PRO A N 1
ATOM 771 C CA . PRO A 1 95 ? -13.636 -7.412 -0.609 1.00 96.56 95 PRO A CA 1
ATOM 772 C C . PRO A 1 95 ? -14.812 -8.276 -1.064 1.00 96.56 95 PRO A C 1
ATOM 774 O O . PRO A 1 95 ? -15.282 -9.130 -0.306 1.00 96.56 95 PRO A O 1
ATOM 777 N N . ARG A 1 96 ? -15.253 -8.149 -2.319 1.00 95.88 96 ARG A N 1
ATOM 778 C CA . ARG A 1 96 ? -16.439 -8.869 -2.815 1.00 95.88 96 ARG A CA 1
ATOM 779 C C . ARG A 1 96 ? -16.285 -10.389 -2.724 1.00 95.88 96 ARG A C 1
ATOM 781 O O . ARG A 1 96 ? -17.262 -11.106 -2.516 1.00 95.88 96 ARG A O 1
ATOM 788 N N . LYS A 1 97 ? -15.057 -10.891 -2.870 1.00 95.81 97 LYS A N 1
ATOM 789 C CA . LYS A 1 97 ? -14.723 -12.319 -2.728 1.00 95.81 97 LYS A CA 1
ATOM 790 C C . LYS A 1 97 ? -14.270 -12.707 -1.316 1.00 95.81 97 LYS A C 1
ATOM 792 O O . LYS A 1 97 ? -14.011 -13.881 -1.069 1.00 95.81 97 LYS A O 1
ATOM 797 N N . GLY A 1 98 ? -14.195 -11.750 -0.394 1.00 94.81 98 GLY A N 1
ATOM 798 C CA . GLY A 1 98 ? -13.628 -11.920 0.938 1.00 94.81 98 GLY A CA 1
ATOM 799 C C . GLY A 1 98 ? -12.101 -11.804 0.975 1.00 94.81 98 GLY A C 1
ATOM 800 O O . GLY A 1 98 ? -11.411 -11.894 -0.040 1.00 94.81 98 GLY A O 1
ATOM 801 N N . TRP A 1 99 ? -11.570 -11.605 2.181 1.00 94.56 99 TRP A N 1
ATOM 802 C CA . TRP A 1 99 ? -10.134 -11.458 2.432 1.00 94.56 99 TRP A CA 1
ATOM 803 C C . TRP A 1 99 ? -9.337 -12.716 2.065 1.00 94.56 99 TRP A C 1
ATOM 805 O O . TRP A 1 99 ? -9.721 -13.834 2.418 1.00 94.56 99 TRP A O 1
ATOM 815 N N . GLY A 1 100 ? -8.185 -12.534 1.421 1.00 92.50 100 GLY A N 1
ATOM 816 C CA . GLY A 1 100 ? -7.309 -13.611 0.953 1.00 92.50 100 GLY A CA 1
ATOM 817 C C . GLY A 1 100 ? -7.734 -14.268 -0.365 1.00 92.50 100 GLY A C 1
ATOM 818 O O . GLY A 1 100 ? -7.010 -15.129 -0.871 1.00 92.50 100 GLY A O 1
ATOM 819 N N . GLN A 1 101 ? -8.880 -13.886 -0.935 1.00 94.44 101 GLN A N 1
ATOM 820 C CA . GLN A 1 101 ? -9.341 -14.377 -2.236 1.00 94.44 101 GLN A CA 1
ATOM 821 C C . GLN A 1 101 ? -8.902 -13.445 -3.363 1.00 94.44 101 GLN A C 1
ATOM 823 O O . GLN A 1 101 ? -8.613 -12.280 -3.133 1.00 94.44 101 GLN A O 1
ATOM 828 N N . ARG A 1 102 ? -8.797 -13.944 -4.602 1.00 93.31 102 ARG A N 1
ATOM 829 C CA . ARG A 1 102 ? -8.411 -13.092 -5.742 1.00 93.31 102 ARG A CA 1
ATOM 830 C C . ARG A 1 102 ? -9.615 -12.268 -6.209 1.00 93.31 102 ARG A C 1
ATOM 832 O O . ARG A 1 102 ? -10.588 -12.888 -6.647 1.00 93.31 102 ARG A O 1
ATOM 839 N N . PRO A 1 103 ? -9.551 -10.926 -6.189 1.00 95.06 103 PRO A N 1
ATOM 840 C CA . PRO A 1 103 ? -10.579 -10.106 -6.819 1.00 95.06 103 PRO A CA 1
ATOM 841 C C . PRO A 1 103 ? -10.604 -10.325 -8.336 1.00 95.06 103 PRO A C 1
ATOM 843 O O . PRO A 1 103 ? -9.556 -10.548 -8.950 1.00 95.06 103 PRO A O 1
ATOM 846 N N . GLN A 1 104 ? -11.788 -10.258 -8.942 1.00 93.88 104 GLN A N 1
ATOM 847 C CA . GLN A 1 104 ? -11.944 -10.245 -10.400 1.00 93.88 104 GLN A CA 1
ATOM 848 C C . GLN A 1 104 ? -11.704 -8.837 -10.963 1.00 93.88 104 GLN A C 1
ATOM 850 O O . GLN A 1 104 ? -11.794 -7.871 -10.208 1.00 93.88 104 GLN A O 1
ATOM 855 N N . PRO A 1 105 ? -11.391 -8.664 -12.257 1.00 90.31 105 PRO A N 1
ATOM 856 C CA . PRO A 1 105 ? -11.156 -7.337 -12.844 1.00 90.31 105 PRO A CA 1
ATOM 857 C C . PRO A 1 105 ? -12.287 -6.315 -12.603 1.00 90.31 105 PRO A C 1
ATOM 859 O O . PRO A 1 105 ? -12.026 -5.127 -12.421 1.00 90.31 105 PRO A O 1
ATOM 862 N N . GLU A 1 106 ? -13.534 -6.777 -12.550 1.00 93.19 106 GLU A N 1
ATOM 863 C CA . GLU A 1 106 ? -14.743 -5.985 -12.296 1.00 93.19 106 GLU A CA 1
ATOM 864 C C . GLU A 1 106 ? -15.014 -5.679 -10.808 1.00 93.19 106 GLU A C 1
ATOM 866 O O . GLU A 1 106 ? -15.901 -4.886 -10.480 1.00 93.19 106 GLU A O 1
ATOM 871 N N . ASP A 1 107 ? -14.264 -6.291 -9.889 1.00 94.62 107 ASP A N 1
ATOM 872 C CA . ASP A 1 107 ? -14.412 -6.095 -8.445 1.00 94.62 107 ASP A CA 1
ATOM 873 C C . ASP A 1 107 ? -13.661 -4.827 -8.016 1.00 94.62 107 ASP A C 1
ATOM 875 O O . ASP A 1 107 ? -12.461 -4.854 -7.762 1.00 94.62 107 ASP A O 1
ATOM 879 N N . GLN A 1 108 ? -14.339 -3.682 -8.000 1.00 94.50 108 GLN A N 1
ATOM 880 C CA . GLN A 1 108 ? -13.707 -2.366 -7.822 1.00 94.50 108 GLN A CA 1
ATOM 881 C C . GLN A 1 108 ? -14.043 -1.703 -6.476 1.00 94.50 108 GLN A C 1
ATOM 883 O O . GLN A 1 108 ? -14.137 -0.478 -6.413 1.00 94.50 108 GLN A O 1
ATOM 888 N N . SER A 1 109 ? -14.258 -2.466 -5.398 1.00 94.50 109 SER A N 1
ATOM 889 C CA . SER A 1 109 ? -14.367 -1.875 -4.052 1.00 94.50 109 SER A CA 1
ATOM 890 C C . SER A 1 109 ? -12.989 -1.542 -3.457 1.00 94.50 109 SER A C 1
ATOM 892 O O . SER A 1 109 ? -11.956 -1.985 -3.960 1.00 94.50 109 SER A O 1
ATOM 894 N N . GLU A 1 110 ? -12.957 -0.766 -2.371 1.00 93.94 110 GLU A N 1
ATOM 895 C CA . GLU A 1 110 ? -11.720 -0.461 -1.626 1.00 93.94 110 GLU A CA 1
ATOM 896 C C . GLU A 1 110 ? -11.067 -1.722 -1.060 1.00 93.94 110 GLU A C 1
ATOM 898 O O . GLU A 1 110 ? -9.854 -1.900 -1.178 1.00 93.94 110 GLU A O 1
ATOM 903 N N . GLY A 1 111 ? -11.879 -2.636 -0.517 1.00 96.12 111 GLY A N 1
ATOM 904 C CA . GLY A 1 111 ? -11.412 -3.941 -0.060 1.00 96.12 111 GLY A CA 1
ATOM 905 C C . GLY A 1 111 ? -10.755 -4.739 -1.179 1.00 96.12 111 GLY A C 1
ATOM 906 O O . GLY A 1 111 ? -9.670 -5.288 -0.984 1.00 96.12 111 GLY A O 1
ATOM 907 N N . ASP A 1 112 ? -11.364 -4.760 -2.367 1.00 97.25 112 ASP A N 1
ATOM 908 C CA . ASP A 1 112 ? -10.798 -5.464 -3.522 1.00 97.25 112 ASP A CA 1
ATOM 909 C C . ASP A 1 112 ? -9.436 -4.883 -3.925 1.00 97.25 112 ASP A C 1
ATOM 911 O O . ASP A 1 112 ? -8.490 -5.623 -4.195 1.00 97.25 112 ASP A O 1
ATOM 915 N N . ASP A 1 113 ? -9.305 -3.558 -3.922 1.00 97.19 113 ASP A N 1
ATOM 916 C CA . ASP A 1 113 ? -8.047 -2.886 -4.247 1.00 97.19 113 ASP A CA 1
ATOM 917 C C . ASP A 1 113 ? -6.950 -3.158 -3.210 1.00 97.19 113 ASP A C 1
ATOM 919 O O . ASP A 1 113 ? -5.801 -3.398 -3.584 1.00 97.19 113 ASP A O 1
ATOM 923 N N . ILE A 1 114 ? -7.289 -3.220 -1.922 1.00 96.69 114 ILE A N 1
ATOM 924 C CA . ILE A 1 114 ? -6.329 -3.583 -0.870 1.00 96.69 114 ILE A CA 1
ATOM 925 C C . ILE A 1 114 ? -5.884 -5.039 -0.971 1.00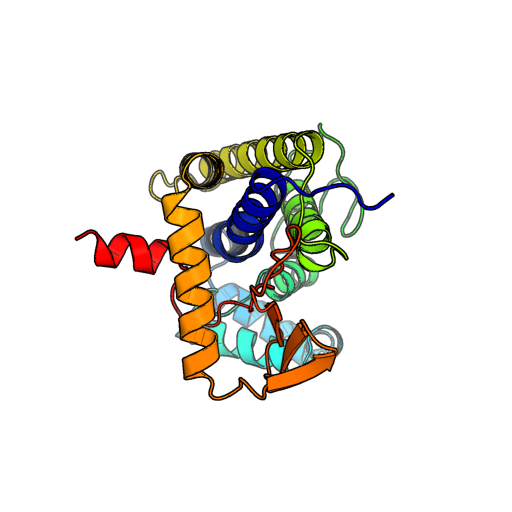 96.69 114 ILE A C 1
ATOM 927 O O . ILE A 1 114 ? -4.703 -5.340 -0.772 1.00 96.69 114 ILE A O 1
ATOM 931 N N . GLU A 1 115 ? -6.785 -5.950 -1.332 1.00 96.94 115 GLU A N 1
ATOM 932 C CA . GLU A 1 115 ? -6.413 -7.340 -1.578 1.00 96.94 115 GLU A CA 1
ATOM 933 C C . GLU A 1 115 ? -5.458 -7.452 -2.780 1.00 96.94 115 GLU A C 1
ATOM 935 O O . GLU A 1 115 ? -4.461 -8.174 -2.703 1.00 96.94 115 GLU A O 1
ATOM 940 N N . ARG A 1 116 ? -5.673 -6.679 -3.858 1.00 96.81 116 ARG A N 1
ATOM 941 C CA . ARG A 1 116 ? -4.714 -6.588 -4.978 1.00 96.81 116 ARG A CA 1
ATOM 942 C C . ARG A 1 116 ? -3.358 -6.058 -4.528 1.00 96.81 116 ARG A C 1
ATOM 944 O O . ARG A 1 116 ? -2.347 -6.693 -4.821 1.00 96.81 116 ARG A O 1
ATOM 951 N N . MET A 1 117 ? -3.322 -4.962 -3.765 1.00 96.94 117 MET A N 1
ATOM 952 C CA . MET A 1 117 ? -2.071 -4.398 -3.239 1.00 96.94 117 MET A CA 1
ATOM 953 C C . MET A 1 117 ? -1.297 -5.420 -2.397 1.00 96.94 117 MET A C 1
ATOM 955 O O . MET A 1 117 ? -0.093 -5.601 -2.585 1.00 96.94 117 MET A O 1
ATOM 959 N N . LYS A 1 118 ? -1.987 -6.145 -1.506 1.00 95.06 118 LYS A N 1
ATOM 960 C CA . LYS A 1 118 ? -1.390 -7.213 -0.692 1.00 95.06 118 LYS A CA 1
ATOM 961 C C . LYS A 1 118 ? -0.808 -8.328 -1.561 1.00 95.06 118 LYS A C 1
ATOM 963 O O . LYS A 1 118 ? 0.257 -8.867 -1.241 1.00 95.06 118 LYS A O 1
ATOM 968 N N . ARG A 1 119 ? -1.502 -8.713 -2.636 1.00 93.50 119 ARG A N 1
ATOM 969 C CA . ARG A 1 119 ? -1.035 -9.754 -3.564 1.00 93.50 119 ARG A CA 1
ATOM 970 C C . ARG A 1 119 ? 0.171 -9.293 -4.360 1.00 93.50 119 ARG A C 1
ATOM 972 O O . ARG A 1 119 ? 1.178 -9.977 -4.312 1.00 93.50 119 ARG A O 1
ATOM 979 N N . HIS A 1 120 ? 0.116 -8.110 -4.961 1.00 94.31 120 HIS A N 1
ATOM 980 C CA . HIS A 1 120 ? 1.261 -7.476 -5.611 1.00 94.31 120 HIS A CA 1
ATOM 981 C C . HIS A 1 120 ? 2.485 -7.433 -4.695 1.00 94.31 120 HIS A C 1
ATOM 983 O O . HIS A 1 120 ? 3.567 -7.855 -5.084 1.00 94.31 120 HIS A O 1
ATOM 989 N N . CYS A 1 121 ? 2.306 -6.998 -3.447 1.00 88.94 121 CYS A N 1
ATOM 990 C CA . CYS A 1 121 ? 3.368 -6.996 -2.448 1.00 88.94 121 CYS A CA 1
ATOM 991 C C . CYS A 1 121 ? 3.946 -8.406 -2.234 1.00 88.94 121 CYS A C 1
ATOM 993 O O . CYS A 1 121 ? 5.160 -8.587 -2.271 1.00 88.94 121 CYS A O 1
ATOM 995 N N . SER A 1 122 ? 3.086 -9.422 -2.106 1.00 85.25 122 SER A N 1
ATOM 996 C CA . SER A 1 122 ? 3.517 -10.822 -1.975 1.00 85.25 122 SER A CA 1
ATOM 997 C C . SER A 1 122 ? 4.277 -11.312 -3.221 1.00 85.25 122 SER A C 1
ATOM 999 O O . SER A 1 122 ? 5.328 -11.932 -3.085 1.00 85.25 122 SER A O 1
ATOM 1001 N N . ASP A 1 123 ? 3.769 -11.008 -4.417 1.00 86.94 123 ASP A N 1
ATOM 1002 C CA . ASP A 1 123 ? 4.306 -11.454 -5.708 1.00 86.94 123 ASP A CA 1
ATOM 1003 C C . ASP A 1 123 ? 5.660 -10.803 -6.031 1.00 86.94 123 ASP A C 1
ATOM 1005 O O . ASP A 1 123 ? 6.506 -11.423 -6.676 1.00 86.94 123 ASP A O 1
ATOM 1009 N N . ILE A 1 124 ? 5.881 -9.566 -5.572 1.00 84.25 124 ILE A N 1
ATOM 1010 C CA . ILE A 1 124 ? 7.137 -8.829 -5.757 1.00 84.25 124 ILE A CA 1
ATOM 1011 C C . ILE A 1 124 ? 8.170 -9.186 -4.681 1.00 84.25 124 ILE A C 1
ATOM 1013 O O . ILE A 1 124 ? 9.327 -9.439 -5.026 1.00 84.25 124 ILE A O 1
ATOM 1017 N N . ILE A 1 125 ? 7.775 -9.239 -3.401 1.00 75.38 125 ILE A N 1
ATOM 1018 C CA . ILE A 1 125 ? 8.698 -9.453 -2.270 1.00 75.38 125 ILE A CA 1
ATOM 1019 C C . ILE A 1 125 ? 9.135 -10.914 -2.155 1.00 75.38 125 ILE A C 1
ATOM 1021 O O . ILE A 1 125 ? 10.302 -11.186 -1.887 1.00 75.38 125 ILE A O 1
ATOM 1025 N N . HIS A 1 126 ? 8.225 -11.872 -2.342 1.00 73.94 126 HIS A N 1
ATOM 1026 C CA . HIS A 1 126 ? 8.535 -13.298 -2.160 1.00 73.94 126 HIS A CA 1
ATOM 1027 C C . HIS A 1 126 ? 9.017 -13.979 -3.441 1.00 73.94 126 HIS A C 1
ATOM 1029 O O . HIS A 1 126 ? 9.097 -15.207 -3.516 1.00 73.94 126 HIS A O 1
ATOM 1035 N N . ARG A 1 127 ? 9.332 -13.192 -4.469 1.00 73.44 127 ARG A N 1
ATOM 1036 C CA . ARG A 1 127 ? 9.806 -13.714 -5.740 1.00 73.44 127 ARG A CA 1
ATOM 1037 C C . ARG A 1 127 ? 11.201 -14.310 -5.577 1.00 73.44 127 ARG A C 1
ATOM 1039 O O . ARG A 1 127 ? 12.093 -13.700 -5.000 1.00 73.44 127 ARG A O 1
ATOM 1046 N N . THR A 1 128 ? 11.417 -15.489 -6.155 1.00 66.50 128 THR A N 1
ATOM 1047 C CA . THR A 1 128 ? 12.724 -16.173 -6.121 1.00 66.50 128 THR A CA 1
ATOM 1048 C C . THR A 1 128 ? 13.777 -15.504 -7.005 1.00 66.50 128 THR A C 1
ATOM 1050 O O . THR A 1 128 ? 14.969 -15.755 -6.845 1.00 66.50 128 THR A O 1
ATOM 1053 N N . ARG A 1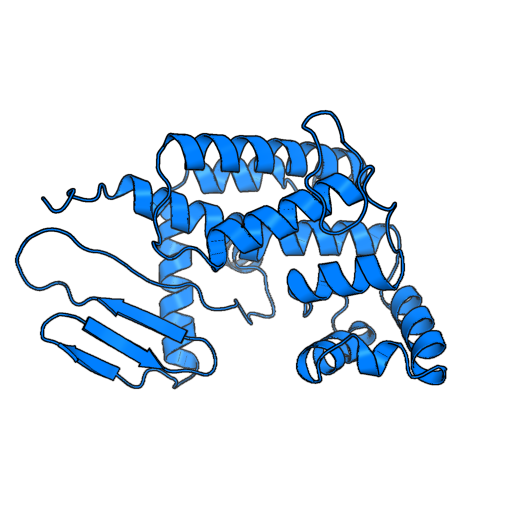 129 ? 13.352 -14.665 -7.958 1.00 68.44 129 ARG A N 1
ATOM 1054 C CA . ARG A 1 129 ? 14.219 -13.896 -8.858 1.00 68.44 129 ARG A CA 1
ATOM 1055 C C . ARG A 1 129 ? 13.753 -12.444 -8.895 1.00 68.44 129 ARG A C 1
ATOM 1057 O O . ARG A 1 129 ? 12.585 -12.192 -9.188 1.00 68.44 129 ARG A O 1
ATOM 1064 N N . ALA A 1 130 ? 14.675 -11.508 -8.675 1.00 70.62 130 ALA A N 1
ATOM 1065 C CA . ALA A 1 130 ? 14.443 -10.061 -8.731 1.00 70.62 130 ALA A CA 1
ATOM 1066 C C . ALA A 1 130 ? 14.312 -9.552 -10.181 1.00 70.62 130 ALA A C 1
ATOM 1068 O O . ALA A 1 130 ? 15.135 -8.785 -10.671 1.00 70.62 130 ALA A O 1
ATOM 1069 N N . ARG A 1 131 ? 13.338 -10.089 -10.925 1.00 76.94 131 ARG A N 1
ATOM 1070 C CA . ARG A 1 131 ? 13.129 -9.819 -12.355 1.00 76.94 131 ARG A CA 1
ATOM 1071 C C . ARG A 1 131 ? 11.663 -9.879 -12.695 1.00 76.94 131 ARG A C 1
ATOM 1073 O O . ARG A 1 131 ? 11.000 -10.834 -12.291 1.00 76.94 131 ARG A O 1
ATOM 1080 N N . LEU A 1 132 ? 11.200 -8.931 -13.493 1.00 79.94 132 LEU A N 1
ATOM 1081 C CA . LEU A 1 132 ? 9.892 -8.983 -14.130 1.00 79.94 132 LEU A CA 1
ATOM 1082 C C . LEU A 1 132 ? 10.094 -9.058 -15.635 1.00 79.94 132 LEU A C 1
ATOM 1084 O O . LEU A 1 132 ? 10.772 -8.208 -16.200 1.00 79.94 132 LEU A O 1
ATOM 1088 N N . THR A 1 133 ? 9.480 -10.047 -16.280 1.00 87.00 133 THR A N 1
ATOM 1089 C CA . THR A 1 133 ? 9.365 -10.034 -17.742 1.00 87.00 133 THR A CA 1
ATOM 1090 C C . THR A 1 133 ? 8.567 -8.802 -18.176 1.00 87.00 133 THR A C 1
ATOM 1092 O O . THR A 1 133 ? 7.748 -8.285 -17.410 1.00 87.00 133 THR A O 1
ATOM 1095 N N . GLU A 1 134 ? 8.724 -8.355 -19.422 1.00 88.00 134 GLU A N 1
ATOM 1096 C CA . GLU A 1 134 ? 7.964 -7.200 -19.929 1.00 88.00 134 GLU A CA 1
ATOM 1097 C C . GLU A 1 134 ? 6.443 -7.389 -19.805 1.00 88.00 134 GLU A C 1
ATOM 1099 O O . GLU A 1 134 ? 5.719 -6.447 -19.485 1.00 88.00 134 GLU A O 1
ATOM 1104 N N . SER A 1 135 ? 5.951 -8.622 -19.963 1.00 91.62 135 SER A N 1
ATOM 1105 C CA . SER A 1 135 ? 4.529 -8.937 -19.780 1.00 91.62 135 SER A CA 1
ATOM 1106 C C . SER A 1 135 ? 4.059 -8.763 -18.330 1.00 91.62 135 SER A C 1
ATOM 1108 O O . SER A 1 135 ? 3.003 -8.177 -18.086 1.00 91.62 135 SER A O 1
ATOM 1110 N N . GLU A 1 136 ? 4.860 -9.212 -17.360 1.00 92.50 136 GLU A N 1
ATOM 1111 C CA . GLU A 1 136 ? 4.557 -9.083 -15.933 1.00 92.50 136 GLU A CA 1
ATOM 1112 C C . GLU A 1 136 ? 4.655 -7.634 -15.482 1.00 92.50 136 GLU A C 1
ATOM 1114 O O . GLU A 1 136 ? 3.783 -7.154 -14.765 1.00 92.50 136 GLU A O 1
ATOM 1119 N N . LYS A 1 137 ? 5.685 -6.923 -15.947 1.00 92.12 137 LYS A N 1
ATOM 1120 C CA . LYS A 1 137 ? 5.857 -5.491 -15.723 1.00 92.12 137 LYS A CA 1
ATOM 1121 C C . LYS A 1 137 ? 4.649 -4.724 -16.253 1.00 92.12 137 LYS A C 1
ATOM 1123 O O . LYS A 1 137 ? 4.037 -3.965 -15.507 1.00 92.12 137 LYS A O 1
ATOM 1128 N N . HIS A 1 138 ? 4.256 -4.953 -17.506 1.00 93.81 138 HIS A N 1
ATOM 1129 C CA . HIS A 1 138 ? 3.089 -4.300 -18.095 1.00 93.81 138 HIS A CA 1
ATOM 1130 C C . HIS A 1 138 ? 1.809 -4.592 -17.300 1.00 93.81 138 HIS A C 1
ATOM 1132 O O . HIS A 1 138 ? 1.056 -3.670 -16.987 1.00 93.81 138 HIS A O 1
ATOM 1138 N N . PHE A 1 139 ? 1.580 -5.857 -16.931 1.00 94.56 139 PHE A N 1
ATOM 1139 C CA . PHE A 1 139 ? 0.424 -6.256 -16.130 1.00 94.56 139 PHE A CA 1
ATOM 1140 C C . PHE A 1 139 ? 0.406 -5.559 -14.761 1.00 94.56 139 PHE A C 1
ATOM 1142 O O . PHE A 1 139 ? -0.592 -4.926 -14.412 1.00 94.56 139 PHE A O 1
ATOM 1149 N N . PHE A 1 140 ? 1.523 -5.622 -14.030 1.00 95.88 140 PHE A N 1
ATOM 1150 C CA . PHE A 1 140 ? 1.685 -5.029 -12.705 1.00 95.88 140 PHE A CA 1
ATOM 1151 C C . PHE A 1 140 ? 1.429 -3.522 -12.725 1.00 95.88 140 PHE A C 1
ATOM 1153 O O . PHE A 1 140 ? 0.638 -3.017 -11.926 1.00 95.88 140 PHE A O 1
ATOM 1160 N N . PHE A 1 141 ? 2.074 -2.792 -13.640 1.00 96.50 141 PHE A N 1
ATOM 1161 C CA . PHE A 1 141 ? 1.944 -1.337 -13.692 1.00 96.50 141 PHE A CA 1
ATOM 1162 C C . PHE A 1 141 ? 0.553 -0.907 -14.131 1.00 96.50 141 PHE A C 1
ATOM 1164 O O . PHE A 1 141 ? -0.007 0.003 -13.527 1.00 96.50 141 PHE A O 1
ATOM 1171 N N . ARG A 1 142 ? -0.052 -1.596 -15.104 1.00 96.44 142 ARG A N 1
ATOM 1172 C CA . ARG A 1 142 ? -1.438 -1.334 -15.499 1.00 96.44 142 ARG A CA 1
ATOM 1173 C C . ARG A 1 142 ? -2.390 -1.483 -14.313 1.00 96.44 142 ARG A C 1
ATOM 1175 O O . ARG A 1 142 ? -3.179 -0.583 -14.057 1.00 96.44 142 ARG A O 1
ATOM 1182 N N . GLU A 1 143 ? -2.313 -2.588 -13.574 1.00 96.38 143 GLU A N 1
ATOM 1183 C CA . GLU A 1 143 ? -3.196 -2.814 -12.422 1.00 96.38 143 GLU A CA 1
ATOM 1184 C C . GLU A 1 143 ? -2.918 -1.812 -11.287 1.00 96.38 143 GLU A C 1
ATOM 1186 O O . GLU A 1 143 ? -3.853 -1.259 -10.711 1.00 96.38 143 GLU A O 1
ATOM 1191 N N . SER A 1 144 ? -1.645 -1.498 -11.030 1.00 97.69 144 SER A N 1
ATOM 1192 C CA . SER A 1 144 ? -1.228 -0.507 -10.028 1.00 97.69 144 SER A CA 1
ATOM 1193 C C . SER A 1 144 ? -1.735 0.905 -10.327 1.00 97.69 144 SER A C 1
ATOM 1195 O O . SER A 1 144 ? -2.216 1.584 -9.423 1.00 97.69 144 SER A O 1
ATOM 1197 N N . ILE A 1 145 ? -1.649 1.336 -11.587 1.00 97.19 145 ILE A N 1
ATOM 1198 C CA . ILE A 1 145 ? -2.141 2.638 -12.057 1.00 97.19 145 ILE A CA 1
ATOM 1199 C C . ILE A 1 145 ? -3.659 2.722 -11.882 1.00 97.19 145 ILE A C 1
ATOM 1201 O O . ILE A 1 145 ? -4.164 3.714 -11.369 1.00 97.19 145 ILE A O 1
ATOM 1205 N N . GLU A 1 146 ? -4.394 1.672 -12.248 1.00 96.31 146 GLU A N 1
ATOM 1206 C CA . GLU A 1 146 ? -5.853 1.649 -12.106 1.00 96.31 146 GLU A CA 1
ATOM 1207 C C . GLU A 1 146 ? -6.307 1.657 -10.638 1.00 96.31 146 GLU A C 1
ATOM 1209 O O . GLU A 1 146 ? -7.289 2.319 -10.297 1.00 96.31 146 GLU A O 1
ATOM 1214 N N . ILE A 1 147 ? -5.583 0.963 -9.754 1.00 96.44 147 ILE A N 1
ATOM 1215 C CA . ILE A 1 147 ? -5.794 1.053 -8.303 1.00 96.44 147 ILE A CA 1
ATOM 1216 C C . ILE A 1 147 ? -5.566 2.493 -7.826 1.00 96.44 147 ILE A C 1
ATOM 1218 O O . ILE A 1 147 ? -6.423 3.056 -7.147 1.00 96.44 147 ILE A O 1
ATOM 1222 N N . ALA A 1 148 ? -4.437 3.098 -8.199 1.00 95.69 148 ALA A N 1
ATOM 1223 C CA . ALA A 1 148 ? -4.080 4.445 -7.774 1.00 95.69 148 ALA A CA 1
ATOM 1224 C C . ALA A 1 148 ? -5.091 5.496 -8.250 1.00 95.69 148 ALA A C 1
ATOM 1226 O O . ALA A 1 148 ? -5.550 6.283 -7.431 1.00 95.69 148 ALA A O 1
ATOM 1227 N N . LYS A 1 149 ? -5.547 5.427 -9.508 1.00 94.88 149 LYS A N 1
ATOM 1228 C CA . LYS A 1 149 ? -6.636 6.267 -10.042 1.00 94.88 149 LYS A CA 1
ATOM 1229 C C . LYS A 1 149 ? -7.898 6.205 -9.194 1.00 94.88 149 LYS A C 1
ATOM 1231 O O . LYS A 1 149 ? -8.475 7.232 -8.841 1.00 94.88 149 LYS A O 1
ATOM 1236 N N . ARG A 1 150 ? -8.362 4.990 -8.875 1.00 94.75 150 ARG A N 1
ATOM 1237 C CA . ARG A 1 150 ? -9.562 4.811 -8.043 1.00 94.75 150 ARG A CA 1
ATOM 1238 C C . ARG A 1 150 ? -9.357 5.396 -6.651 1.00 94.75 150 ARG A C 1
ATOM 1240 O O . ARG A 1 150 ? -10.275 6.014 -6.126 1.00 94.75 150 ARG A O 1
ATOM 1247 N N . MET A 1 151 ? -8.170 5.233 -6.076 1.00 92.94 151 MET A N 1
ATOM 1248 C CA . MET A 1 151 ? -7.853 5.754 -4.747 1.00 92.94 151 MET A CA 1
ATOM 1249 C C . MET A 1 151 ? -7.719 7.277 -4.729 1.00 92.94 151 MET A C 1
ATOM 1251 O O . MET A 1 151 ? -8.292 7.900 -3.842 1.00 92.94 151 MET A O 1
ATOM 1255 N N . ASP A 1 152 ? -7.069 7.885 -5.724 1.00 92.44 152 ASP A N 1
ATOM 1256 C CA . ASP A 1 152 ? -7.016 9.343 -5.896 1.00 92.44 152 ASP A CA 1
ATOM 1257 C C . ASP A 1 152 ? -8.439 9.931 -5.971 1.00 92.44 152 ASP A C 1
ATOM 1259 O O . ASP A 1 152 ? -8.762 10.882 -5.255 1.00 92.44 152 ASP A O 1
ATOM 1263 N N . ASN A 1 153 ? -9.326 9.303 -6.755 1.00 91.06 153 ASN A N 1
ATOM 1264 C CA . ASN A 1 153 ? -10.726 9.721 -6.882 1.00 91.06 153 ASN A CA 1
ATOM 1265 C C . ASN A 1 153 ? -11.521 9.602 -5.571 1.00 91.06 153 ASN A C 1
ATOM 1267 O O . ASN A 1 153 ? -12.354 10.460 -5.289 1.00 91.06 153 ASN A O 1
ATOM 1271 N N . ARG A 1 154 ? -11.290 8.549 -4.774 1.00 89.94 154 ARG A N 1
ATOM 1272 C CA . ARG A 1 154 ? -11.990 8.329 -3.493 1.00 89.94 154 ARG A CA 1
ATOM 1273 C C . ARG A 1 154 ? -11.487 9.255 -2.390 1.00 89.94 154 ARG A C 1
ATOM 1275 O O . ARG A 1 154 ? -12.282 9.840 -1.665 1.00 89.94 154 ARG A O 1
ATOM 1282 N N . ILE A 1 155 ? -10.167 9.394 -2.276 1.00 88.94 155 ILE A N 1
ATOM 1283 C CA . ILE A 1 155 ? -9.514 10.219 -1.253 1.00 88.94 155 ILE A CA 1
ATOM 1284 C C . ILE A 1 155 ? -9.765 11.712 -1.513 1.00 88.94 155 ILE A C 1
ATOM 1286 O O . ILE A 1 155 ? -9.789 12.500 -0.569 1.00 88.94 155 ILE A O 1
ATOM 1290 N N . GLY A 1 156 ? -9.972 12.112 -2.773 1.00 79.12 156 GLY A N 1
ATOM 1291 C CA . GLY A 1 156 ? -10.385 13.470 -3.140 1.00 79.12 156 GLY A CA 1
ATOM 1292 C C . GLY A 1 156 ? -9.304 14.538 -2.940 1.00 79.12 156 GLY A C 1
ATOM 1293 O O . GLY A 1 156 ? -9.595 15.731 -3.015 1.00 79.12 156 GLY A O 1
ATOM 1294 N N . SER A 1 157 ? -8.055 14.133 -2.686 1.00 67.25 157 SER A N 1
ATOM 1295 C CA . SER A 1 157 ? -6.929 15.044 -2.479 1.00 67.25 157 SER A CA 1
ATOM 1296 C C . SER A 1 157 ? -6.004 15.043 -3.700 1.00 67.25 157 SER A C 1
ATOM 1298 O O . SER A 1 157 ? -5.259 14.079 -3.895 1.00 67.25 157 SER A O 1
ATOM 1300 N N . PRO A 1 158 ? -5.944 16.137 -4.485 1.00 55.75 158 PRO A N 1
ATOM 1301 C CA . PRO A 1 158 ? -5.008 16.254 -5.607 1.00 55.75 158 PRO A CA 1
ATOM 1302 C C . PRO A 1 158 ? -3.536 16.285 -5.164 1.00 55.75 158 PRO A C 1
ATOM 1304 O O . PRO A 1 158 ? -2.646 16.268 -6.007 1.00 55.75 158 PRO A O 1
ATOM 1307 N N . ARG A 1 159 ? -3.256 16.339 -3.851 1.00 59.59 159 ARG A N 1
ATOM 1308 C CA . ARG A 1 159 ? -1.890 16.317 -3.310 1.00 59.59 159 ARG A CA 1
ATOM 1309 C C . ARG A 1 159 ? -1.235 14.942 -3.362 1.00 59.59 159 ARG A C 1
ATOM 1311 O O . ARG A 1 159 ? -0.016 14.880 -3.276 1.00 59.59 159 ARG A O 1
ATOM 1318 N N . ASN A 1 160 ? -2.013 13.869 -3.472 1.00 68.12 160 ASN A N 1
ATOM 1319 C CA . ASN A 1 160 ? -1.452 12.528 -3.345 1.00 68.12 160 ASN A CA 1
ATOM 1320 C C . ASN A 1 160 ? -0.880 12.020 -4.671 1.00 68.12 160 ASN A C 1
ATOM 1322 O O . ASN A 1 160 ? 0.188 11.402 -4.669 1.00 68.12 160 ASN A O 1
ATOM 1326 N N . GLY A 1 161 ? -1.556 12.343 -5.786 1.00 89.00 161 GLY A N 1
ATOM 1327 C CA . GLY A 1 161 ? -1.082 12.113 -7.152 1.00 89.00 161 GLY A CA 1
ATOM 1328 C C . GLY A 1 161 ? -0.554 10.697 -7.363 1.00 89.00 161 GLY A C 1
ATOM 1329 O O . GLY A 1 161 ? 0.494 10.524 -7.994 1.00 89.00 161 GLY A O 1
ATOM 1330 N N . PHE A 1 162 ? -1.210 9.696 -6.768 1.00 93.50 162 PHE A N 1
ATOM 1331 C CA . PHE A 1 162 ? -0.677 8.340 -6.708 1.00 93.50 162 PHE A CA 1
ATOM 1332 C C . PHE A 1 162 ? -0.529 7.752 -8.107 1.00 93.50 162 PHE A C 1
ATOM 1334 O O . PHE A 1 162 ? 0.489 7.119 -8.393 1.00 93.50 162 PHE A O 1
ATOM 1341 N N . GLU A 1 163 ? -1.496 8.006 -8.994 1.00 94.81 163 GLU A N 1
ATOM 1342 C CA . GLU A 1 163 ? -1.414 7.595 -10.396 1.00 94.81 163 GLU A CA 1
ATOM 1343 C C . GLU A 1 163 ? -0.129 8.124 -11.048 1.00 94.81 163 GLU A C 1
ATOM 1345 O O . GLU A 1 163 ? 0.689 7.346 -11.548 1.00 94.81 163 GLU A O 1
ATOM 1350 N N . SER A 1 164 ? 0.066 9.445 -11.006 1.00 93.25 164 SER A N 1
ATOM 1351 C CA . SER A 1 164 ? 1.204 10.109 -11.639 1.00 93.25 164 SER A CA 1
ATOM 1352 C C . SER A 1 164 ? 2.534 9.677 -11.023 1.00 93.25 164 SER A C 1
ATOM 1354 O O . SER A 1 164 ? 3.525 9.544 -11.737 1.00 93.25 164 SER A O 1
ATOM 1356 N N . ARG A 1 165 ? 2.577 9.394 -9.715 1.00 93.19 165 ARG A N 1
ATOM 1357 C CA . ARG A 1 165 ? 3.775 8.864 -9.043 1.00 93.19 165 ARG A CA 1
ATOM 1358 C C . ARG A 1 165 ? 4.127 7.461 -9.528 1.00 93.19 165 ARG A C 1
ATOM 1360 O O . ARG A 1 165 ? 5.294 7.206 -9.816 1.00 93.19 165 ARG A O 1
ATOM 1367 N N . ILE A 1 166 ? 3.145 6.570 -9.675 1.00 95.19 166 ILE A N 1
ATOM 1368 C CA . ILE A 1 166 ? 3.378 5.221 -10.216 1.00 95.19 166 ILE A CA 1
ATOM 1369 C C . ILE A 1 166 ? 3.821 5.293 -11.682 1.00 95.19 166 ILE A C 1
ATOM 1371 O O . ILE A 1 166 ? 4.767 4.602 -12.062 1.00 95.19 166 ILE A O 1
ATOM 1375 N N . GLN A 1 167 ? 3.194 6.151 -12.492 1.00 94.56 167 GLN A N 1
ATOM 1376 C CA . GLN A 1 167 ? 3.610 6.396 -13.878 1.00 94.56 167 GLN A CA 1
ATOM 1377 C C . GLN A 1 167 ? 5.055 6.905 -13.947 1.00 94.56 167 GLN A C 1
ATOM 1379 O O . GLN A 1 167 ? 5.853 6.383 -14.722 1.00 94.56 167 GLN A O 1
ATOM 1384 N N . ASN A 1 168 ? 5.418 7.862 -13.088 1.00 92.75 168 ASN A N 1
ATOM 1385 C CA . ASN A 1 168 ? 6.774 8.398 -13.023 1.00 92.75 168 ASN A CA 1
ATOM 1386 C C . ASN A 1 168 ? 7.788 7.305 -12.649 1.00 92.75 168 ASN A C 1
ATOM 1388 O O . ASN A 1 168 ? 8.785 7.145 -13.345 1.00 92.75 168 ASN A O 1
ATOM 1392 N N . VAL A 1 169 ? 7.505 6.486 -11.629 1.00 90.75 169 VAL A N 1
ATOM 1393 C CA . VAL A 1 169 ? 8.349 5.332 -11.251 1.00 90.75 169 VAL A CA 1
ATOM 1394 C C . VAL A 1 169 ? 8.548 4.360 -12.412 1.00 90.75 169 VAL A C 1
ATOM 1396 O O . VAL A 1 169 ? 9.659 3.878 -12.633 1.00 90.75 169 VAL A O 1
ATOM 1399 N N . GLN A 1 170 ? 7.486 4.087 -13.172 1.00 91.38 170 GLN A N 1
ATOM 1400 C CA . GLN A 1 170 ? 7.539 3.178 -14.313 1.00 91.38 170 GLN A CA 1
ATOM 1401 C C . GLN A 1 170 ? 8.478 3.680 -15.421 1.00 91.38 170 GLN A C 1
ATOM 1403 O O . GLN A 1 170 ? 9.155 2.868 -16.056 1.00 91.38 170 GLN A O 1
ATOM 1408 N N . SER A 1 171 ? 8.502 4.992 -15.674 1.00 87.56 171 SER A N 1
ATOM 1409 C CA . SER A 1 171 ? 9.233 5.595 -16.797 1.00 87.56 171 SER A CA 1
ATOM 1410 C C . SER A 1 171 ? 10.593 6.207 -16.442 1.00 87.56 171 SER A C 1
ATOM 1412 O O . SER A 1 171 ? 11.377 6.485 -17.346 1.00 87.56 171 SER A O 1
ATOM 1414 N N . ASN A 1 172 ? 10.883 6.452 -15.162 1.00 86.12 172 ASN A N 1
ATOM 1415 C CA . ASN A 1 172 ? 12.020 7.271 -14.741 1.00 86.12 172 ASN A CA 1
ATOM 1416 C C . ASN A 1 172 ? 13.141 6.437 -14.104 1.00 86.12 172 ASN A C 1
ATOM 1418 O O . ASN A 1 172 ? 13.056 6.020 -12.948 1.00 86.12 172 ASN A O 1
ATOM 1422 N N . LEU A 1 173 ? 14.224 6.242 -14.862 1.00 80.75 173 LEU A N 1
ATOM 1423 C CA . LEU A 1 173 ? 15.403 5.490 -14.419 1.00 80.75 173 LEU A CA 1
ATOM 1424 C C . LEU A 1 173 ? 16.128 6.152 -13.240 1.00 80.75 173 LEU A C 1
ATOM 1426 O O . LEU A 1 173 ? 16.608 5.447 -12.358 1.00 80.75 173 LEU A O 1
ATOM 1430 N N . LEU A 1 174 ? 16.149 7.485 -13.171 1.00 80.62 174 LEU A N 1
ATOM 1431 C CA . LEU A 1 174 ? 16.846 8.209 -12.105 1.00 80.62 174 LEU A CA 1
ATOM 1432 C C . LEU A 1 174 ? 16.216 7.938 -10.731 1.00 80.62 174 LEU A C 1
ATOM 1434 O O . LEU A 1 174 ? 16.914 7.855 -9.726 1.00 80.62 174 LEU A O 1
ATOM 1438 N N . ILE A 1 175 ? 14.891 7.773 -10.675 1.00 77.69 175 ILE A N 1
ATOM 1439 C CA . ILE A 1 175 ? 14.190 7.416 -9.431 1.00 77.69 175 ILE A CA 1
ATOM 1440 C C . ILE A 1 175 ? 14.614 6.024 -8.959 1.00 77.69 175 ILE A C 1
ATOM 1442 O O . ILE A 1 175 ? 14.810 5.815 -7.765 1.00 77.69 175 ILE A O 1
ATOM 1446 N N . GLN A 1 176 ? 14.783 5.088 -9.893 1.00 75.69 176 GLN A N 1
ATOM 1447 C CA . GLN A 1 176 ? 15.215 3.725 -9.592 1.00 75.69 176 GLN A CA 1
ATOM 1448 C C . GLN A 1 176 ? 16.651 3.717 -9.052 1.00 75.69 176 GLN A C 1
ATOM 1450 O O . GLN A 1 176 ? 16.915 3.064 -8.047 1.00 75.69 176 GLN A O 1
ATOM 1455 N N . GLU A 1 177 ? 17.552 4.481 -9.675 1.00 76.31 177 GLU A N 1
ATOM 1456 C CA . GLU A 1 177 ? 18.949 4.624 -9.242 1.00 76.31 177 GLU A CA 1
ATOM 1457 C C . GLU A 1 177 ? 19.041 5.228 -7.837 1.00 76.31 177 GLU A C 1
ATOM 1459 O O . GLU A 1 177 ? 19.598 4.599 -6.937 1.00 76.31 177 GLU A O 1
ATOM 1464 N N . LYS A 1 178 ? 18.384 6.373 -7.602 1.00 78.00 178 LYS A N 1
ATOM 1465 C CA . LYS A 1 178 ? 18.341 7.015 -6.277 1.00 78.00 178 LYS A CA 1
ATOM 1466 C C . LYS A 1 178 ? 17.757 6.093 -5.200 1.00 78.00 178 LYS A C 1
ATOM 1468 O O . LYS A 1 178 ? 18.154 6.170 -4.039 1.00 78.00 178 LYS A O 1
ATOM 1473 N N . TYR A 1 179 ? 16.801 5.235 -5.561 1.00 73.50 179 TYR A N 1
ATOM 1474 C CA . TYR A 1 179 ? 16.204 4.287 -4.622 1.00 73.50 179 TYR A CA 1
ATOM 1475 C C . TYR A 1 179 ? 17.187 3.193 -4.210 1.00 73.50 179 TYR A C 1
ATOM 1477 O O . TYR A 1 179 ? 17.307 2.889 -3.024 1.00 73.50 179 TYR A O 1
ATOM 1485 N N . VAL A 1 180 ? 17.929 2.639 -5.173 1.00 72.19 180 VAL A N 1
ATOM 1486 C CA . VAL A 1 180 ? 18.987 1.656 -4.900 1.00 72.19 180 VAL A CA 1
ATOM 1487 C C . VAL A 1 180 ? 20.079 2.273 -4.023 1.00 72.19 180 VAL A C 1
ATOM 1489 O O . VAL A 1 180 ? 20.414 1.695 -2.991 1.00 72.19 180 VAL A O 1
ATOM 1492 N N . GLU A 1 181 ? 20.549 3.477 -4.351 1.00 73.94 181 GLU A N 1
ATOM 1493 C CA . GLU A 1 181 ? 21.548 4.200 -3.548 1.00 73.94 181 GLU A CA 1
ATOM 1494 C C . GLU A 1 181 ? 21.081 4.429 -2.100 1.00 73.94 181 GLU A C 1
ATOM 1496 O O . GLU A 1 181 ? 21.838 4.232 -1.145 1.00 73.94 181 GLU A O 1
ATOM 1501 N N . ALA A 1 182 ? 19.814 4.813 -1.907 1.00 69.94 182 ALA A N 1
ATOM 1502 C CA . ALA A 1 182 ? 19.248 5.022 -0.576 1.00 69.94 182 ALA A CA 1
ATOM 1503 C C . ALA A 1 182 ? 19.228 3.731 0.262 1.00 69.94 182 ALA A C 1
ATOM 1505 O O . ALA A 1 182 ? 19.440 3.770 1.477 1.00 69.94 182 ALA A O 1
ATOM 1506 N N . LEU A 1 183 ? 18.992 2.580 -0.369 1.00 66.25 183 LEU A N 1
ATOM 1507 C CA . LEU A 1 183 ? 19.010 1.282 0.308 1.00 66.25 183 LEU A CA 1
ATOM 1508 C C . LEU A 1 183 ? 20.420 0.866 0.706 1.00 66.25 183 LEU A C 1
ATOM 1510 O O . LEU A 1 183 ? 20.615 0.406 1.832 1.00 66.25 183 LEU A O 1
ATOM 1514 N N . GLU A 1 184 ? 21.393 1.062 -0.183 1.00 68.38 184 GLU A N 1
ATOM 1515 C CA . GLU A 1 184 ? 22.803 0.776 0.092 1.00 68.38 184 GLU A CA 1
ATOM 1516 C C . GLU A 1 184 ? 23.297 1.599 1.287 1.00 68.38 184 GLU A C 1
ATOM 1518 O O . GLU A 1 184 ? 23.787 1.042 2.273 1.00 68.38 184 GLU A O 1
ATOM 1523 N N . LYS A 1 185 ? 23.035 2.911 1.275 1.00 68.25 185 LYS A N 1
ATOM 1524 C CA . LYS A 1 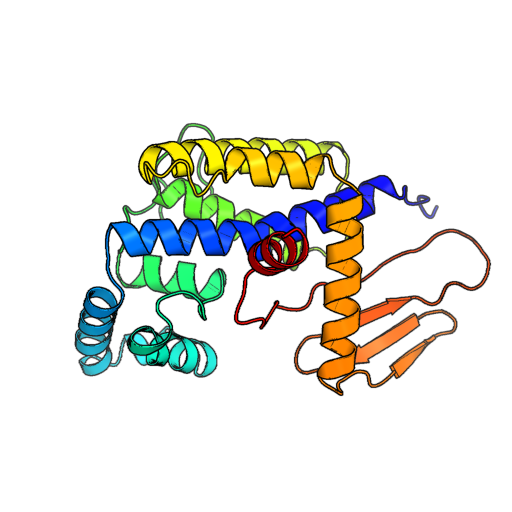185 ? 23.395 3.820 2.370 1.00 68.25 185 LYS A CA 1
ATOM 1525 C C . LYS A 1 185 ? 22.737 3.438 3.702 1.00 68.25 185 LYS A C 1
ATOM 1527 O O . LYS A 1 185 ? 23.368 3.507 4.758 1.00 68.25 185 LYS A O 1
ATOM 1532 N N . ASN A 1 186 ? 21.467 3.030 3.677 1.00 61.94 186 ASN A N 1
ATOM 1533 C CA . ASN A 1 186 ? 20.758 2.597 4.883 1.00 61.94 186 ASN A CA 1
ATOM 1534 C C . ASN A 1 186 ? 21.339 1.303 5.470 1.00 61.94 186 ASN A C 1
ATOM 1536 O O . ASN A 1 186 ? 21.414 1.164 6.694 1.00 61.94 186 ASN A O 1
ATOM 1540 N N . ALA A 1 187 ? 21.763 0.366 4.623 1.00 59.53 187 ALA A N 1
ATOM 1541 C CA . ALA A 1 187 ? 22.358 -0.889 5.068 1.00 59.53 187 ALA A CA 1
ATOM 1542 C C . ALA A 1 187 ? 23.727 -0.681 5.733 1.00 59.53 187 ALA A C 1
ATOM 1544 O O . ALA A 1 187 ? 24.011 -1.295 6.767 1.00 59.53 187 ALA A O 1
ATOM 1545 N N . GLU A 1 188 ? 24.535 0.233 5.188 1.00 63.09 188 GLU A N 1
ATOM 1546 C CA . GLU A 1 188 ? 25.803 0.669 5.783 1.00 63.09 188 GLU A CA 1
ATOM 1547 C C . GLU A 1 188 ? 25.587 1.303 7.166 1.00 63.09 188 GLU A C 1
ATOM 1549 O O . GLU A 1 188 ? 26.257 0.935 8.134 1.00 63.09 188 GLU A O 1
ATOM 1554 N N . TYR A 1 189 ? 24.601 2.199 7.294 1.00 61.22 189 TYR A N 1
ATOM 1555 C CA . TYR A 1 189 ? 24.308 2.897 8.550 1.00 61.22 189 TYR A CA 1
ATOM 1556 C C . TYR A 1 189 ? 23.851 1.961 9.680 1.00 61.22 189 TYR A C 1
ATOM 1558 O O . TYR A 1 189 ? 24.160 2.195 10.848 1.00 61.22 189 TYR A O 1
ATOM 1566 N N . GLN A 1 190 ? 23.136 0.877 9.361 1.00 53.66 190 GLN A N 1
ATOM 1567 C CA . GLN A 1 190 ? 22.666 -0.088 10.363 1.00 53.66 190 GLN A CA 1
ATOM 1568 C C . GLN A 1 190 ? 23.765 -1.032 10.888 1.00 53.66 190 GLN A C 1
ATOM 1570 O O . GLN A 1 190 ? 23.466 -1.913 11.695 1.00 53.66 190 GLN A O 1
ATOM 1575 N N . GLY A 1 191 ? 25.028 -0.866 10.465 1.00 47.84 191 GLY A N 1
ATOM 1576 C CA . GLY A 1 191 ? 26.172 -1.637 10.973 1.00 47.84 191 GLY A CA 1
ATOM 1577 C C . GLY A 1 191 ? 26.055 -3.145 10.733 1.00 47.84 191 GLY A C 1
ATOM 1578 O O . GLY A 1 191 ? 26.664 -3.942 11.441 1.00 47.84 191 GLY A O 1
ATOM 1579 N N . SER A 1 192 ? 25.227 -3.540 9.766 1.00 51.72 192 SER A N 1
ATOM 1580 C CA . SER A 1 192 ? 24.728 -4.908 9.606 1.00 51.72 192 SER A CA 1
ATOM 1581 C C . SER A 1 192 ? 25.231 -5.599 8.337 1.00 51.72 192 SER A C 1
ATOM 1583 O O . SER A 1 192 ? 24.697 -6.604 7.887 1.00 51.72 192 SER A O 1
ATOM 1585 N N . LEU A 1 193 ? 26.308 -5.074 7.760 1.00 47.53 193 LEU A N 1
ATOM 1586 C CA . LEU A 1 193 ? 26.996 -5.712 6.649 1.00 47.53 193 LEU A CA 1
ATOM 1587 C C . LEU A 1 193 ? 28.078 -6.653 7.203 1.00 47.53 193 LEU A C 1
ATOM 1589 O O . LEU A 1 193 ? 29.257 -6.317 7.210 1.00 47.53 193 LEU A O 1
ATOM 1593 N N . GLN A 1 194 ? 27.690 -7.840 7.684 1.00 41.59 194 GLN A N 1
ATOM 1594 C CA . GLN A 1 194 ? 28.645 -8.953 7.760 1.00 41.59 194 GLN A CA 1
ATOM 1595 C C . GLN A 1 194 ? 28.723 -9.611 6.389 1.00 41.59 194 GLN A C 1
ATOM 1597 O O . GLN A 1 194 ? 27.772 -10.270 5.975 1.00 41.59 194 GLN A O 1
ATOM 1602 N N . GLU A 1 195 ? 29.841 -9.412 5.696 1.00 43.62 195 GLU A N 1
ATOM 1603 C CA . GLU A 1 195 ? 30.138 -10.093 4.440 1.00 43.62 195 GLU A CA 1
ATOM 1604 C C . GLU A 1 195 ? 30.384 -11.581 4.711 1.00 43.62 195 GLU A C 1
ATOM 1606 O O . GLU A 1 195 ? 31.392 -11.961 5.305 1.00 43.62 195 GLU A O 1
ATOM 1611 N N . VAL A 1 196 ? 29.453 -12.436 4.289 1.00 39.75 196 VAL A N 1
ATOM 1612 C CA . VAL A 1 196 ? 29.649 -13.886 4.284 1.00 39.75 196 VAL A CA 1
ATOM 1613 C C . VAL A 1 196 ? 29.932 -14.307 2.844 1.00 39.75 196 VAL A C 1
ATOM 1615 O O . VAL A 1 196 ? 29.022 -14.249 2.008 1.00 39.75 196 VAL A O 1
ATOM 1618 N N . PRO A 1 197 ? 31.167 -14.730 2.522 1.00 38.81 197 PRO A N 1
ATOM 1619 C CA . PRO A 1 197 ? 31.479 -15.220 1.189 1.00 38.81 197 PRO A CA 1
ATOM 1620 C C . PRO A 1 197 ? 30.692 -16.511 0.920 1.00 38.81 197 PRO A C 1
ATOM 1622 O O . PRO A 1 197 ? 30.726 -17.464 1.703 1.00 38.81 197 PRO A O 1
ATOM 1625 N N . HIS A 1 198 ? 29.954 -16.548 -0.188 1.00 36.22 198 HIS A N 1
ATOM 1626 C CA . HIS A 1 198 ? 29.205 -17.717 -0.661 1.00 36.22 198 HIS A CA 1
ATOM 1627 C C . HIS A 1 198 ? 29.676 -18.126 -2.056 1.00 36.22 198 HIS A C 1
ATOM 1629 O O . HIS A 1 198 ? 28.945 -18.103 -3.043 1.00 36.22 198 HIS A O 1
ATOM 1635 N N . GLY A 1 199 ? 30.941 -18.538 -2.115 1.00 39.06 199 GLY A N 1
ATOM 1636 C CA . GLY A 1 199 ? 31.617 -18.881 -3.361 1.00 39.06 199 GLY A CA 1
ATOM 1637 C C . GLY A 1 199 ? 32.266 -17.664 -4.031 1.00 39.06 199 GLY A C 1
ATOM 1638 O O . GLY A 1 199 ? 32.228 -16.563 -3.486 1.00 39.06 199 GLY A O 1
ATOM 1639 N N . PRO A 1 200 ? 32.894 -17.860 -5.203 1.00 40.66 200 PRO A N 1
ATOM 1640 C CA . PRO A 1 200 ? 33.833 -16.894 -5.777 1.00 40.66 200 PRO A CA 1
ATOM 1641 C C . PRO A 1 200 ? 33.216 -15.542 -6.172 1.00 40.66 200 PRO A C 1
ATOM 1643 O O . PRO A 1 200 ? 33.952 -14.570 -6.269 1.00 40.66 200 PRO A O 1
ATOM 1646 N N . ASN A 1 201 ? 31.887 -15.452 -6.339 1.00 40.06 201 ASN A N 1
ATOM 1647 C CA . ASN A 1 201 ? 31.213 -14.269 -6.898 1.00 40.06 201 ASN A CA 1
ATOM 1648 C C . ASN A 1 201 ? 30.015 -13.761 -6.066 1.00 40.06 201 ASN A C 1
ATOM 1650 O O . ASN A 1 201 ? 29.228 -12.950 -6.556 1.00 40.06 201 ASN A O 1
ATOM 1654 N N . ILE A 1 202 ? 29.830 -14.242 -4.829 1.00 37.94 202 ILE A N 1
ATOM 1655 C CA . ILE A 1 202 ? 28.653 -13.913 -4.006 1.00 37.94 202 ILE A CA 1
ATOM 1656 C C . ILE A 1 202 ? 29.087 -13.448 -2.617 1.00 37.94 202 ILE A C 1
ATOM 1658 O O . ILE A 1 202 ? 29.700 -14.215 -1.873 1.00 37.94 202 ILE A O 1
ATOM 1662 N N . SER A 1 203 ? 28.680 -12.232 -2.251 1.00 37.25 203 SER A N 1
ATOM 1663 C CA . SER A 1 203 ? 28.831 -11.681 -0.904 1.00 37.25 203 SER A CA 1
ATOM 1664 C C . SER A 1 203 ? 27.442 -11.485 -0.290 1.00 37.25 203 SER A C 1
ATOM 1666 O O . SER A 1 203 ? 26.667 -10.615 -0.693 1.00 37.25 203 SER A O 1
ATOM 1668 N N . LEU A 1 204 ? 27.079 -12.329 0.676 1.00 37.66 204 LEU A N 1
ATOM 1669 C CA . LEU A 1 204 ? 25.842 -12.143 1.438 1.00 37.66 204 LEU A CA 1
ATOM 1670 C C . LEU A 1 204 ? 26.081 -11.119 2.547 1.00 37.66 204 LEU A C 1
ATOM 1672 O O . LEU A 1 204 ? 27.111 -11.203 3.210 1.00 37.66 204 LEU A O 1
ATOM 1676 N N . TYR A 1 205 ? 25.127 -10.217 2.794 1.00 42.16 205 TYR A N 1
ATOM 1677 C CA . TYR A 1 205 ? 25.168 -9.334 3.956 1.00 42.16 205 TYR A CA 1
ATOM 1678 C C . TYR A 1 205 ? 23.993 -9.604 4.903 1.00 42.16 205 TYR A C 1
ATOM 1680 O O . TYR A 1 205 ? 22.820 -9.427 4.570 1.00 42.16 205 TYR A O 1
ATOM 1688 N N . TYR A 1 206 ? 24.310 -10.050 6.117 1.00 32.56 206 TYR A N 1
ATOM 1689 C CA . TYR A 1 206 ? 23.299 -10.387 7.118 1.00 32.56 206 TYR A CA 1
ATOM 1690 C C . TYR A 1 206 ? 23.099 -9.272 8.146 1.00 32.56 206 TYR A C 1
ATOM 1692 O O . TYR A 1 206 ? 23.953 -9.061 9.007 1.00 32.56 206 TYR A O 1
ATOM 1700 N N . GLY A 1 207 ? 21.914 -8.652 8.112 1.00 36.38 207 GLY A N 1
ATOM 1701 C CA . GLY A 1 207 ? 21.394 -7.763 9.148 1.00 36.38 207 GLY A CA 1
ATOM 1702 C C . GLY A 1 207 ? 19.997 -8.135 9.645 1.00 36.38 207 GLY A C 1
ATOM 1703 O O . GLY A 1 207 ? 19.412 -9.128 9.216 1.00 36.38 207 GLY A O 1
ATOM 1704 N N . ASN A 1 208 ? 19.433 -7.313 10.544 1.00 32.78 208 ASN A N 1
ATOM 1705 C CA . ASN A 1 208 ? 18.024 -7.425 10.979 1.00 32.78 208 ASN A CA 1
ATOM 1706 C C . ASN A 1 208 ? 17.024 -7.301 9.809 1.00 32.78 208 ASN A C 1
ATOM 1708 O O . ASN A 1 208 ? 15.851 -7.641 9.961 1.00 32.78 208 ASN A O 1
ATOM 1712 N N . ASP A 1 209 ? 17.509 -6.819 8.669 1.00 43.50 209 ASP A N 1
ATOM 1713 C CA . ASP A 1 209 ? 16.909 -6.843 7.349 1.00 43.50 209 ASP A CA 1
ATOM 1714 C C . ASP A 1 209 ? 18.028 -7.382 6.401 1.00 43.50 209 ASP A C 1
ATOM 1716 O O . ASP A 1 209 ? 19.188 -6.986 6.536 1.00 43.50 209 ASP A O 1
ATOM 1720 N N . ILE A 1 210 ? 17.745 -8.368 5.532 1.00 38.62 210 ILE A N 1
ATOM 1721 C CA . ILE A 1 210 ? 18.773 -9.050 4.704 1.00 38.62 210 ILE A CA 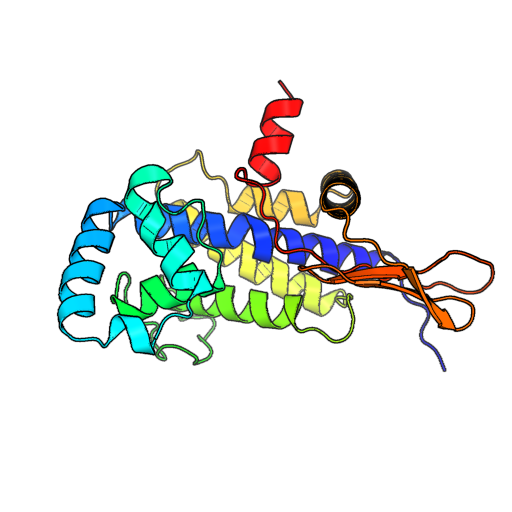1
ATOM 1722 C C . ILE A 1 210 ? 19.095 -8.200 3.468 1.00 38.62 210 ILE A C 1
ATOM 1724 O O . ILE A 1 210 ? 18.191 -7.883 2.695 1.00 38.62 210 ILE A O 1
ATOM 1728 N N . LEU A 1 211 ? 20.379 -7.902 3.244 1.00 39.09 211 LEU A N 1
ATOM 1729 C CA . LEU A 1 211 ? 20.889 -7.266 2.028 1.00 39.09 211 LEU A CA 1
ATOM 1730 C C . LEU A 1 211 ? 21.776 -8.273 1.275 1.00 39.09 211 LEU A C 1
ATOM 1732 O O . LEU A 1 211 ? 22.564 -8.999 1.870 1.00 39.09 211 LEU A O 1
ATOM 1736 N N . MET A 1 212 ? 21.686 -8.346 -0.047 1.00 39.84 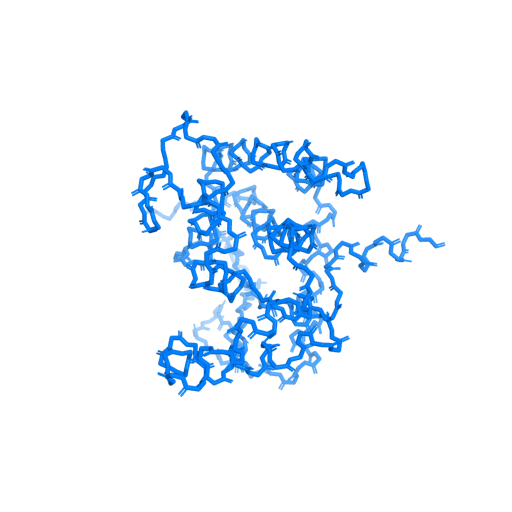212 MET A N 1
ATOM 1737 C CA . MET A 1 212 ? 22.534 -9.249 -0.835 1.00 39.84 212 MET A CA 1
ATOM 1738 C C . MET A 1 212 ? 23.211 -8.449 -1.935 1.00 39.84 212 MET A C 1
ATOM 1740 O O . MET A 1 212 ? 22.500 -7.780 -2.672 1.00 39.84 212 MET A O 1
ATOM 1744 N N . LYS A 1 213 ? 24.544 -8.520 -2.050 1.00 39.59 213 LYS A N 1
ATOM 1745 C CA . LYS A 1 213 ? 25.347 -7.848 -3.087 1.00 39.59 213 LYS A CA 1
ATOM 1746 C C . LYS A 1 213 ? 26.086 -8.904 -3.905 1.00 39.59 213 LYS A C 1
ATOM 1748 O O . LYS A 1 213 ? 26.641 -9.851 -3.357 1.00 39.59 213 LYS A O 1
ATOM 1753 N N . LEU A 1 214 ? 26.131 -8.745 -5.220 1.00 40.38 214 LEU A N 1
ATOM 1754 C CA . LEU A 1 214 ? 26.971 -9.578 -6.085 1.00 40.38 214 LEU A CA 1
ATOM 1755 C C . LEU A 1 214 ? 28.140 -8.748 -6.601 1.00 40.38 214 LEU A C 1
ATOM 1757 O O . LEU A 1 214 ? 27.946 -7.626 -7.072 1.00 40.38 214 LEU A O 1
ATOM 1761 N N . ASN A 1 215 ? 29.350 -9.295 -6.493 1.00 37.22 215 ASN A N 1
ATOM 1762 C CA . ASN A 1 215 ? 30.552 -8.622 -6.962 1.00 37.22 215 ASN A CA 1
ATOM 1763 C C . ASN A 1 215 ? 30.732 -8.824 -8.470 1.00 37.22 215 ASN A C 1
ATOM 1765 O O . ASN A 1 215 ? 30.567 -9.910 -9.019 1.00 37.22 215 ASN A O 1
ATOM 1769 N N . LYS A 1 216 ? 31.071 -7.718 -9.128 1.00 40.44 216 LYS A N 1
ATOM 1770 C CA . LYS A 1 216 ? 31.253 -7.571 -10.568 1.00 40.44 216 LYS A CA 1
ATOM 1771 C C . LYS A 1 216 ? 32.698 -7.915 -10.930 1.00 40.44 216 LYS A C 1
ATOM 1773 O O . LYS A 1 216 ? 33.490 -7.002 -11.135 1.00 40.44 216 LYS A O 1
ATOM 1778 N N . GLN A 1 217 ? 33.062 -9.193 -10.999 1.00 37.34 217 GLN A N 1
ATOM 1779 C CA . GLN A 1 217 ? 34.280 -9.576 -11.721 1.00 37.34 217 GLN A CA 1
ATOM 1780 C C . GLN A 1 217 ? 33.979 -10.612 -12.806 1.00 37.34 217 GLN A C 1
ATOM 1782 O O . GLN A 1 217 ? 33.663 -11.762 -12.534 1.00 37.34 217 GLN A O 1
ATOM 1787 N N . GLU A 1 218 ? 34.011 -10.081 -14.033 1.00 42.47 218 GLU A N 1
ATOM 1788 C CA . GLU A 1 218 ? 34.480 -10.686 -15.286 1.00 42.47 218 GLU A CA 1
ATOM 1789 C C . GLU A 1 218 ? 34.046 -12.127 -15.580 1.00 42.47 218 GLU A C 1
ATOM 1791 O O . GLU A 1 218 ? 34.822 -13.065 -15.494 1.00 42.47 218 GLU A O 1
ATOM 1796 N N . GLU A 1 219 ? 32.779 -12.294 -15.950 1.00 36.81 219 GLU A N 1
ATOM 1797 C CA . GLU A 1 219 ? 32.321 -12.660 -17.303 1.00 36.81 219 GLU A CA 1
ATOM 1798 C C . GLU A 1 219 ? 30.820 -12.999 -17.210 1.00 36.81 219 GLU A C 1
ATOM 1800 O O . GLU A 1 219 ? 30.377 -13.728 -16.329 1.00 36.81 219 GLU A O 1
ATOM 1805 N N . GLU A 1 220 ? 30.016 -12.395 -18.087 1.00 39.47 220 GLU A N 1
ATOM 1806 C CA . GLU A 1 220 ? 28.580 -12.670 -18.264 1.00 39.47 220 GLU A CA 1
ATOM 1807 C C . GLU A 1 220 ? 27.639 -12.386 -17.069 1.00 39.47 220 GLU A C 1
ATOM 1809 O O . GLU A 1 220 ? 27.105 -13.262 -16.396 1.00 39.47 220 GLU A O 1
ATOM 1814 N N . GLY A 1 221 ? 27.320 -11.097 -16.908 1.00 43.84 221 GLY A N 1
ATOM 1815 C CA . GLY A 1 221 ? 25.951 -10.629 -16.654 1.00 43.84 221 GLY A CA 1
ATOM 1816 C C . GLY A 1 221 ? 25.173 -11.269 -15.499 1.00 43.84 221 GLY A C 1
ATOM 1817 O O . GLY A 1 221 ? 24.253 -12.057 -15.721 1.00 43.84 221 GLY A O 1
ATOM 1818 N N . MET A 1 222 ? 25.401 -10.800 -14.271 1.00 33.34 222 MET A N 1
ATOM 1819 C CA . MET A 1 222 ? 24.400 -10.949 -13.213 1.00 33.34 222 MET A CA 1
ATOM 1820 C C . MET A 1 222 ? 24.414 -9.774 -12.230 1.00 33.34 222 MET A C 1
ATOM 1822 O O . MET A 1 222 ? 25.415 -9.500 -11.579 1.00 33.34 222 MET A O 1
ATOM 1826 N N . GLN A 1 223 ? 23.268 -9.101 -12.116 1.00 35.66 223 GLN A N 1
ATOM 1827 C CA . GLN A 1 223 ? 22.932 -8.156 -11.050 1.00 35.66 223 GLN A CA 1
ATOM 1828 C C . GLN A 1 223 ? 21.765 -8.744 -10.248 1.00 35.66 223 GLN A C 1
ATOM 1830 O O . GLN A 1 223 ? 20.753 -9.136 -10.836 1.00 35.66 223 GLN A O 1
ATOM 1835 N N . ILE A 1 224 ? 21.912 -8.834 -8.923 1.00 35.78 224 ILE A N 1
ATOM 1836 C CA . ILE A 1 224 ? 20.820 -9.088 -7.971 1.00 35.78 224 ILE A CA 1
ATOM 1837 C C . ILE A 1 224 ? 21.122 -8.284 -6.700 1.00 35.78 224 ILE A C 1
ATOM 1839 O O . ILE A 1 224 ? 22.198 -8.442 -6.127 1.00 35.78 224 ILE A O 1
ATOM 1843 N N . LEU A 1 225 ? 20.159 -7.463 -6.269 1.00 36.19 225 LEU A N 1
ATOM 1844 C CA . LEU A 1 225 ? 20.124 -6.787 -4.968 1.00 36.19 225 LEU A CA 1
ATOM 1845 C C . LEU A 1 225 ? 18.684 -6.805 -4.422 1.00 36.19 225 LEU A C 1
ATOM 1847 O O . LEU A 1 225 ? 17.724 -6.739 -5.191 1.00 36.19 225 LEU A O 1
ATOM 1851 N N . PHE A 1 226 ? 18.559 -6.970 -3.102 1.00 43.47 226 PHE A N 1
ATOM 1852 C CA . PHE A 1 226 ? 17.311 -7.169 -2.348 1.00 43.47 226 PHE A CA 1
ATOM 1853 C C . PHE A 1 226 ? 16.889 -5.888 -1.620 1.00 43.47 226 PHE A C 1
ATOM 1855 O O . PHE A 1 226 ? 17.737 -5.104 -1.197 1.00 43.47 226 PHE A O 1
ATOM 1862 N N . PHE A 1 227 ? 15.580 -5.710 -1.425 1.00 35.44 227 PHE A N 1
ATOM 1863 C CA . PHE A 1 227 ? 15.003 -4.547 -0.752 1.00 35.44 227 PHE A CA 1
ATOM 1864 C C . PHE A 1 227 ? 14.876 -4.755 0.758 1.00 35.44 227 PHE A C 1
ATOM 1866 O O . PHE A 1 227 ? 14.196 -5.671 1.225 1.00 35.44 227 PHE A O 1
ATOM 1873 N N . ALA A 1 228 ? 15.501 -3.849 1.508 1.00 35.62 228 ALA A N 1
ATOM 1874 C CA . ALA A 1 228 ? 15.240 -3.638 2.921 1.00 35.62 228 ALA A CA 1
ATOM 1875 C C . ALA A 1 228 ? 13.824 -3.075 3.125 1.00 35.62 228 ALA A C 1
ATOM 1877 O O . ALA A 1 228 ? 13.308 -2.313 2.308 1.00 35.62 228 ALA A O 1
ATOM 1878 N N . ASN A 1 229 ? 13.206 -3.405 4.256 1.00 36.34 229 ASN A N 1
ATOM 1879 C CA . ASN A 1 229 ? 12.022 -2.697 4.725 1.00 36.34 229 ASN A CA 1
ATOM 1880 C C . ASN A 1 229 ? 12.482 -1.274 5.099 1.00 36.34 229 ASN A C 1
ATOM 1882 O O . ASN A 1 229 ? 13.248 -1.119 6.054 1.00 36.34 229 ASN A O 1
ATOM 1886 N N . PHE A 1 230 ? 12.107 -0.257 4.315 1.00 38.84 230 PHE A N 1
ATOM 1887 C CA . PHE A 1 230 ? 12.526 1.132 4.527 1.00 38.84 230 PHE A CA 1
ATOM 1888 C C . PHE A 1 230 ? 11.985 1.611 5.886 1.00 38.84 230 PHE A C 1
ATOM 1890 O O . PHE A 1 230 ? 10.870 2.106 6.005 1.00 38.84 230 PHE A O 1
ATOM 1897 N N . LYS A 1 231 ? 12.772 1.449 6.956 1.00 42.94 231 LYS A N 1
ATOM 1898 C CA . LYS A 1 231 ? 12.495 2.016 8.289 1.00 42.94 231 LYS A CA 1
ATOM 1899 C C . LYS A 1 231 ? 12.944 3.477 8.375 1.00 42.94 231 LYS A C 1
ATOM 1901 O O . LYS A 1 231 ? 13.463 3.918 9.399 1.00 42.94 231 LYS A O 1
ATOM 1906 N N . GLY A 1 232 ? 12.761 4.234 7.300 1.00 37.94 232 GLY A N 1
ATOM 1907 C CA . GLY A 1 232 ? 12.834 5.683 7.361 1.00 37.94 232 GLY A CA 1
ATOM 1908 C C . GLY A 1 232 ? 11.492 6.208 7.852 1.00 37.94 232 GLY A C 1
ATOM 1909 O O . GLY A 1 232 ? 10.462 5.879 7.275 1.00 37.94 232 GLY A O 1
ATOM 1910 N N . LYS A 1 233 ? 11.480 7.080 8.866 1.00 38.12 233 LYS A N 1
ATOM 1911 C CA . LYS A 1 233 ? 10.289 7.848 9.303 1.00 38.12 233 LYS A CA 1
ATOM 1912 C C . LYS A 1 233 ? 9.655 8.710 8.185 1.00 38.12 233 LYS A C 1
ATOM 1914 O O . LYS A 1 233 ? 8.703 9.456 8.422 1.00 38.12 233 LYS A O 1
ATOM 1919 N N . HIS A 1 234 ? 10.183 8.644 6.965 1.00 43.91 234 HIS A N 1
ATOM 1920 C CA . HIS A 1 234 ? 9.786 9.396 5.791 1.00 43.91 234 HIS A CA 1
ATOM 1921 C C . HIS A 1 234 ? 9.783 8.453 4.581 1.00 43.91 234 HIS A C 1
ATOM 1923 O O . HIS A 1 234 ? 10.749 7.729 4.365 1.00 43.91 234 HIS A O 1
ATOM 1929 N N . SER A 1 235 ? 8.680 8.444 3.822 1.00 55.06 235 SER A N 1
ATOM 1930 C CA . SER A 1 235 ? 8.603 7.751 2.528 1.00 55.06 235 SER A CA 1
ATOM 1931 C C . SER A 1 235 ? 9.741 8.247 1.627 1.00 55.06 235 SER A C 1
ATOM 1933 O O . SER A 1 235 ? 10.047 9.441 1.656 1.00 55.06 235 SER A O 1
ATOM 1935 N N . PHE A 1 236 ? 10.369 7.360 0.847 1.00 53.44 236 PHE A N 1
ATOM 1936 C CA . PHE A 1 236 ? 11.471 7.709 -0.061 1.00 53.44 236 PHE A CA 1
ATOM 1937 C C . PHE A 1 236 ? 11.140 8.930 -0.942 1.00 53.44 236 PHE A C 1
ATOM 1939 O O . PHE A 1 236 ? 11.957 9.835 -1.106 1.00 53.44 236 PHE A O 1
ATOM 1946 N N . PHE A 1 237 ? 9.891 9.034 -1.409 1.00 48.66 237 PHE A N 1
ATOM 1947 C CA . PHE A 1 237 ? 9.409 10.200 -2.156 1.00 48.66 237 PHE A CA 1
ATOM 1948 C C . PHE A 1 237 ? 9.374 11.485 -1.333 1.00 48.66 237 PHE A C 1
ATOM 1950 O O . PHE A 1 237 ? 9.758 12.532 -1.840 1.00 48.66 237 PHE A O 1
ATOM 1957 N N . ARG A 1 238 ? 8.993 11.424 -0.051 1.00 54.16 238 ARG A N 1
ATOM 1958 C CA . ARG A 1 238 ? 9.023 12.602 0.835 1.00 54.16 238 ARG A CA 1
ATOM 1959 C C . ARG A 1 238 ? 10.446 13.105 1.084 1.00 54.16 238 ARG A C 1
ATOM 1961 O O . ARG A 1 238 ? 10.609 14.263 1.457 1.00 54.16 238 ARG A O 1
ATOM 1968 N N . GLU A 1 239 ? 11.457 12.253 0.939 1.00 53.25 239 GLU A N 1
ATOM 1969 C CA . GLU A 1 239 ? 12.868 12.636 1.038 1.00 53.25 239 GLU A CA 1
ATOM 1970 C C . GLU A 1 239 ? 13.395 13.199 -0.290 1.00 53.25 239 GLU A C 1
ATOM 1972 O O . GLU A 1 239 ? 14.033 14.251 -0.289 1.00 53.25 239 GLU A O 1
ATOM 1977 N N . LEU A 1 240 ? 13.038 12.587 -1.427 1.00 50.03 240 LEU A N 1
ATOM 1978 C CA . LEU A 1 240 ? 13.319 13.144 -2.756 1.00 50.03 240 LEU A CA 1
ATOM 1979 C C . LEU A 1 240 ? 12.724 14.549 -2.935 1.00 50.03 240 LEU A C 1
ATOM 1981 O O . LEU A 1 240 ? 13.439 15.469 -3.316 1.00 50.03 240 LEU A O 1
ATOM 1985 N N . GLU A 1 241 ? 11.452 14.740 -2.579 1.00 48.09 241 GLU A N 1
ATOM 1986 C CA . GLU A 1 241 ? 10.751 16.029 -2.689 1.00 48.09 241 GLU A CA 1
ATOM 1987 C C . GLU A 1 241 ? 11.328 17.126 -1.778 1.00 48.09 241 GLU A C 1
ATOM 1989 O O . GLU A 1 241 ? 11.149 18.314 -2.052 1.00 48.09 241 GLU A O 1
ATOM 1994 N N . ARG A 1 242 ? 11.999 16.757 -0.676 1.00 51.94 242 ARG A N 1
ATOM 1995 C CA . ARG A 1 242 ? 12.695 17.717 0.199 1.00 51.94 242 ARG A CA 1
ATOM 1996 C C . ARG A 1 242 ? 14.043 18.143 -0.362 1.00 51.94 242 ARG A C 1
ATOM 1998 O O . ARG A 1 242 ? 14.423 19.283 -0.148 1.00 51.94 242 ARG A O 1
ATOM 2005 N N . ASN A 1 243 ? 14.743 17.240 -1.043 1.00 43.59 243 ASN A N 1
ATOM 2006 C CA . ASN A 1 243 ? 16.076 17.498 -1.589 1.00 43.59 243 ASN A CA 1
ATOM 2007 C C . ASN A 1 243 ? 16.040 18.235 -2.943 1.00 43.59 243 ASN A C 1
ATOM 2009 O O . ASN A 1 243 ? 17.080 18.683 -3.415 1.00 43.59 243 ASN A O 1
ATOM 2013 N N . GLU A 1 244 ? 14.865 18.358 -3.568 1.00 43.69 244 GLU A N 1
ATOM 2014 C CA . GLU A 1 244 ? 14.645 19.118 -4.811 1.00 43.69 244 GLU A CA 1
ATOM 2015 C C . GLU A 1 244 ? 14.149 20.566 -4.576 1.00 43.69 244 GLU A C 1
ATOM 2017 O O . GLU A 1 244 ? 13.819 21.262 -5.537 1.00 43.69 244 GLU A O 1
ATOM 2022 N N . LYS A 1 245 ? 14.110 21.041 -3.321 1.00 35.47 245 LYS A N 1
ATOM 2023 C CA . LYS A 1 245 ? 13.784 22.428 -2.931 1.00 35.47 245 LYS A CA 1
ATOM 2024 C C . LYS A 1 245 ? 14.979 23.127 -2.299 1.00 35.47 245 LYS A C 1
ATOM 2026 O O . LYS A 1 245 ? 15.101 24.349 -2.529 1.00 35.47 245 LYS A O 1
#

Sequence (245 aa):
MASVVSGDEFKGHVSASIVVLDIYPEIMREMIHNEFPPKSVLRLIQNHEVNQTFVKQFTPKERRMISKLDSDGYNDLDLPCLYKVIRYFHLIPTPRKGWGQRPQPEDQSEGDDIERMKRHCSDIIHRTRARLTESEKHFFFRESIEIAKRMDNRIGSPRNGFESRIQNVQSNLLIQEKYVEALEKNAEYQGSLQEVPHGPNISLYYGNDILMKLNKQEEEGMQILFFANFKGKHSFFRELERNEK

Foldseek 3Di:
DDDFDDPVQLLLLLLLCLCLQFLLLVLLQLVLCLQPPLVNLVVLLVVVVVVVPNVVQDDPVLVVQSVCCVPLNSLSPTLVSSLSSCLVSVSFPAFPVGAPDQDDPPRDGPNNLSSVSVVSNCCSQVDPDSGDDPVRSVVSLVSSLVSQVSSCVVSVDPVSPSNVVSVCSSPPPVLSVLQVVVQVVVCVVQVQAPFDDPPDFWTWTGDVFTWTATDDDDDGHDGDTHDGNPSDSDRPVRVVVVVVD

Radius of gyration: 19.18 Å; chains: 1; bounding box: 51×45×48 Å

pLDDT: mean 74.68, std 21.56, range [28.55, 97.69]

Organism: Mytilus galloprovincialis (NCBI:txid29158)